Protein AF-A0A9E2I502-F1 (afdb_monomer)

Nearest PDB structures (foldseek):
  5odr-assembly1_A  TM=8.401E-01  e=3.841E-11  Methanothermococcus thermolithotrophicus DSM 2095
  7bke-assembly1_a  TM=8.939E-01  e=1.397E-10  Methanospirillum hungatei JF-1
  7mfm-assembly1_I  TM=9.143E-01  e=1.223E-03  Bacillus subtilis
  3oc4-assembly1_B  TM=7.672E-01  e=3.479E-03  Enterococcus faecalis
  2bcp-assembly1_B  TM=7.461E-01  e=8.511E-02  Streptococcus pyogenes

Solvent-accessible surface area (backbone atoms only — not comparable to full-atom values): 12642 Å² total; per-residue (Å²): 129,87,66,67,47,78,41,82,42,37,18,66,67,38,48,51,54,46,47,60,42,27,75,70,72,30,39,27,38,41,31,16,65,44,70,31,48,60,78,54,65,74,96,82,64,62,67,70,61,53,53,51,53,48,54,50,50,76,66,33,90,38,43,47,78,35,54,22,17,38,84,73,48,76,46,78,51,94,98,50,73,53,75,43,72,48,69,56,82,39,91,52,59,74,92,75,45,80,54,82,55,65,68,42,77,71,48,68,47,61,39,88,96,54,92,48,45,38,43,42,76,63,59,41,60,62,34,52,37,45,72,71,99,67,85,53,53,45,52,71,60,39,90,59,62,36,56,51,72,56,31,54,34,27,44,77,69,69,38,45,68,64,20,44,50,55,41,43,76,48,35,93,52,52,49,60,51,23,70,71,54,83,53,73,32,39,79,62,28,71,48,44,81,80,66,58,51,63,63,62,43,59,50,41,28,49,43,38,53,51,51,55,53,52,57,61,62,71,73,107

Secondary structure (DSSP, 8-state):
---EEEEE--SHHHHHHHHHHHHTT-EEEEE-SSSSTTSS--TTS-HHHHHHHHHHHHH-TTEEEETTEEEEEEEEETTEEEEEEEEPP-SS-TTT-----HHHHT---BPTTSS-BSEE--SSS-S-EE------HHHHH-TT---HHHHHHHHHTT-HHHHHHHHHTT-S-HHHHHHH---HHHHT-GGGGTS----HHHHHHHHHHHHHHHHHHHT-

Structure (mmCIF, N/CA/C/O backbone):
data_AF-A0A9E2I502-F1
#
_entry.id   AF-A0A9E2I502-F1
#
loop_
_atom_site.group_PDB
_atom_site.id
_atom_site.type_symbol
_atom_site.label_atom_id
_atom_site.label_alt_id
_atom_site.label_comp_id
_atom_site.label_asym_id
_atom_site.label_entity_id
_atom_site.label_seq_id
_atom_site.pdbx_PDB_ins_code
_atom_site.Cartn_x
_atom_site.Cartn_y
_atom_site.Cartn_z
_atom_site.occupancy
_atom_site.B_iso_or_equiv
_atom_site.auth_seq_id
_atom_site.auth_comp_id
_atom_site.auth_asym_id
_atom_site.auth_atom_id
_atom_site.pdbx_PDB_model_num
ATOM 1 N N . MET A 1 1 ? -31.707 -8.779 19.427 1.00 50.03 1 MET A N 1
ATOM 2 C CA . MET A 1 1 ? -30.888 -7.957 18.508 1.00 50.03 1 MET A CA 1
ATOM 3 C C . MET A 1 1 ? -29.527 -7.786 19.155 1.00 50.03 1 MET A C 1
ATOM 5 O O . MET A 1 1 ? -29.489 -7.339 20.296 1.00 50.03 1 MET A O 1
ATOM 9 N N . SER A 1 2 ? -28.440 -8.215 18.512 1.00 58.19 2 SER A N 1
ATOM 10 C CA . SER A 1 2 ? -27.094 -8.000 19.054 1.00 58.19 2 SER A CA 1
ATOM 11 C C . SER A 1 2 ? -26.813 -6.500 19.059 1.00 58.19 2 SER A C 1
ATOM 13 O O . SER A 1 2 ? -26.785 -5.874 18.000 1.00 58.19 2 SER A O 1
ATOM 15 N N . LYS A 1 3 ? -26.674 -5.912 20.249 1.00 79.38 3 LYS A N 1
ATOM 16 C CA . LYS A 1 3 ? -26.260 -4.516 20.394 1.00 79.38 3 LYS A CA 1
ATOM 17 C C . LYS A 1 3 ? -24.823 -4.416 19.885 1.00 79.38 3 LYS A C 1
ATOM 19 O O . LYS A 1 3 ? -23.956 -5.140 20.370 1.00 79.38 3 LYS A O 1
ATOM 24 N N . GLY A 1 4 ? -24.605 -3.570 18.888 1.00 90.69 4 GLY A N 1
ATOM 25 C CA . GLY A 1 4 ? -23.292 -3.318 18.314 1.00 90.69 4 GLY A CA 1
ATOM 26 C C . GLY A 1 4 ? -23.012 -1.823 18.275 1.00 90.69 4 GLY A C 1
ATOM 27 O O . GLY A 1 4 ? -23.939 -1.028 18.119 1.00 90.69 4 GLY A O 1
ATOM 28 N N . ALA A 1 5 ? -21.750 -1.448 18.433 1.00 95.12 5 ALA A N 1
ATOM 29 C CA . ALA A 1 5 ? -21.286 -0.074 18.324 1.00 95.12 5 ALA A CA 1
ATOM 30 C C . ALA A 1 5 ? -20.304 0.052 17.157 1.00 95.12 5 ALA A C 1
ATOM 32 O O . ALA A 1 5 ? -19.484 -0.833 16.920 1.00 95.12 5 ALA A O 1
ATOM 33 N N . LEU A 1 6 ? -20.383 1.164 16.434 1.00 95.81 6 LEU A N 1
ATOM 34 C CA . LEU A 1 6 ? -19.409 1.540 15.418 1.00 95.81 6 LEU A CA 1
ATOM 35 C C . LEU A 1 6 ? -18.635 2.750 15.931 1.00 95.81 6 LEU A C 1
ATOM 37 O O . LEU A 1 6 ? -19.241 3.761 16.279 1.00 95.81 6 LEU A O 1
ATOM 41 N N . ILE A 1 7 ? -17.312 2.655 15.946 1.00 96.06 7 ILE A N 1
ATOM 42 C CA . ILE A 1 7 ? -16.421 3.753 16.319 1.00 96.06 7 ILE A CA 1
ATOM 43 C C . ILE A 1 7 ? -15.628 4.161 15.087 1.00 96.06 7 ILE A C 1
ATOM 45 O O . ILE A 1 7 ? -15.061 3.316 14.396 1.00 96.06 7 ILE A O 1
ATOM 49 N N . ILE A 1 8 ? -15.594 5.463 14.815 1.00 95.19 8 ILE A N 1
ATOM 50 C CA . ILE A 1 8 ? -14.885 6.040 13.675 1.00 95.19 8 ILE A CA 1
ATOM 51 C C . ILE A 1 8 ? -13.662 6.788 14.202 1.00 95.19 8 ILE A C 1
ATOM 53 O O . ILE A 1 8 ? -13.794 7.754 14.949 1.00 95.19 8 ILE A O 1
ATOM 57 N N . GLY A 1 9 ? -12.483 6.345 13.774 1.00 92.12 9 GLY A N 1
ATOM 58 C CA . GLY A 1 9 ? -11.183 6.870 14.170 1.00 92.12 9 GLY A CA 1
ATOM 59 C C . GLY A 1 9 ? -10.492 5.987 15.208 1.00 92.12 9 GLY A C 1
ATOM 60 O O . GLY A 1 9 ? -11.006 5.752 16.296 1.00 92.12 9 GLY A O 1
ATOM 61 N N . GLY A 1 10 ? -9.281 5.544 14.887 1.00 90.31 10 GLY A N 1
ATOM 62 C CA . GLY A 1 10 ? -8.378 4.788 15.752 1.00 90.31 10 GLY A CA 1
ATOM 63 C C . GLY A 1 10 ? -7.449 5.680 16.577 1.00 90.31 10 GLY A C 1
ATOM 64 O O . GLY A 1 10 ? -6.309 5.297 16.833 1.00 90.31 10 GLY A O 1
ATOM 65 N N . SER A 1 11 ? -7.904 6.878 16.955 1.00 90.19 11 SER A N 1
ATOM 66 C CA . SER A 1 11 ? -7.194 7.772 17.879 1.00 90.19 11 SER A CA 1
ATOM 67 C C . SER A 1 11 ? -7.239 7.232 19.307 1.00 90.19 11 SER A C 1
ATOM 69 O O . SER A 1 11 ? -8.036 6.351 19.609 1.00 90.19 11 SER A O 1
ATOM 71 N N . VAL A 1 12 ? -6.466 7.811 20.229 1.00 89.50 12 VAL A N 1
ATOM 72 C CA . VAL A 1 12 ? -6.493 7.435 21.659 1.00 89.50 12 VAL A CA 1
ATOM 73 C C . VAL A 1 12 ? -7.918 7.373 22.227 1.00 89.50 12 VAL A C 1
ATOM 75 O O . VAL A 1 12 ? -8.262 6.422 22.923 1.00 89.50 12 VAL A O 1
ATOM 78 N N . ALA A 1 13 ? -8.756 8.359 21.893 1.00 90.44 13 ALA A N 1
ATOM 79 C CA . ALA A 1 13 ? -10.141 8.419 22.351 1.00 90.44 13 ALA A CA 1
ATOM 80 C C . ALA A 1 13 ? -10.992 7.291 21.753 1.00 90.44 13 ALA A C 1
ATOM 82 O O . ALA A 1 13 ? -11.760 6.657 22.471 1.00 90.44 13 ALA A O 1
ATOM 83 N N . GLY A 1 14 ? -10.827 7.012 20.456 1.00 92.81 14 GLY A N 1
ATOM 84 C CA . GLY A 1 14 ? -11.526 5.913 19.790 1.00 92.81 14 GLY A CA 1
ATOM 85 C C . GLY A 1 14 ? -11.092 4.544 20.310 1.00 92.81 14 GLY A C 1
ATOM 86 O O . GLY A 1 14 ? -11.935 3.677 20.517 1.00 92.81 14 GLY A O 1
ATOM 87 N N . LEU A 1 15 ? -9.796 4.370 20.592 1.00 92.94 15 LEU A N 1
ATOM 88 C CA . LEU A 1 15 ? -9.260 3.152 21.194 1.00 92.94 15 LEU A CA 1
ATOM 89 C C . LEU A 1 15 ? -9.852 2.932 22.597 1.00 92.94 15 LEU A C 1
ATOM 91 O O . LEU A 1 15 ? -10.392 1.864 22.870 1.00 92.94 15 LEU A O 1
ATOM 95 N N . GLN A 1 16 ? -9.821 3.944 23.468 1.00 92.88 16 GLN A N 1
ATOM 96 C CA . GLN A 1 16 ? -10.369 3.803 24.820 1.00 92.88 16 GLN A CA 1
ATOM 97 C C . GLN A 1 16 ? -11.884 3.543 24.799 1.00 92.88 16 GLN A C 1
ATOM 99 O O . GLN A 1 16 ? -12.345 2.613 25.451 1.00 92.88 16 GLN A O 1
ATOM 104 N N . ALA A 1 17 ? -12.644 4.278 23.980 1.00 95.19 17 ALA A N 1
ATOM 105 C CA . ALA A 1 17 ? -14.081 4.050 23.831 1.00 95.19 17 ALA A CA 1
ATOM 106 C C . ALA A 1 17 ? -14.404 2.643 23.296 1.00 95.19 17 ALA A C 1
ATOM 108 O O . ALA A 1 17 ? -15.407 2.047 23.686 1.00 95.19 17 ALA A O 1
ATOM 109 N N . ALA A 1 18 ? -13.561 2.103 22.408 1.00 96.38 18 ALA A N 1
ATOM 110 C CA . ALA A 1 18 ? -13.720 0.745 21.899 1.00 96.38 18 ALA A CA 1
ATOM 111 C C . ALA A 1 18 ? -13.544 -0.290 23.005 1.00 96.38 18 ALA A C 1
ATOM 113 O O . ALA A 1 18 ? -14.366 -1.196 23.104 1.00 96.38 18 ALA A O 1
ATOM 114 N N . LEU A 1 19 ? -12.510 -0.136 23.834 1.00 95.88 19 LEU A N 1
ATOM 115 C CA . LEU A 1 19 ? -12.245 -1.032 24.957 1.00 95.88 19 LEU A CA 1
ATOM 116 C C . LEU A 1 19 ? -13.369 -0.986 25.987 1.00 95.88 19 LEU A C 1
ATOM 118 O O . LEU A 1 19 ? -13.940 -2.028 26.282 1.00 95.88 19 LEU A O 1
ATOM 122 N N . ASP A 1 20 ? -13.778 0.203 26.434 1.00 96.25 20 ASP A N 1
ATOM 123 C CA . ASP A 1 20 ? -14.816 0.342 27.465 1.00 96.25 20 ASP A CA 1
ATOM 124 C C . ASP A 1 20 ? -16.138 -0.343 27.051 1.00 96.25 20 ASP A C 1
ATOM 126 O O . ASP A 1 20 ? -16.787 -1.034 27.845 1.00 96.25 20 ASP A O 1
ATOM 130 N N . LEU A 1 21 ? -16.538 -0.193 25.780 1.00 96.25 21 LEU A N 1
ATOM 131 C CA . LEU A 1 21 ? -17.731 -0.849 25.234 1.00 96.25 21 LEU A CA 1
ATOM 132 C C . LEU A 1 21 ? -17.532 -2.361 25.059 1.00 96.25 21 LEU A C 1
ATOM 134 O O . LEU A 1 21 ? -18.443 -3.142 25.348 1.00 96.25 21 LEU A O 1
ATOM 138 N N . ALA A 1 22 ? -16.360 -2.779 24.590 1.00 96.50 22 ALA A N 1
ATOM 139 C CA . ALA A 1 22 ? -16.057 -4.178 24.321 1.00 96.50 22 ALA A CA 1
ATOM 140 C C . ALA A 1 22 ? -15.916 -5.016 25.603 1.00 96.50 22 ALA A C 1
ATOM 142 O O . ALA A 1 22 ? -16.428 -6.142 25.638 1.00 96.50 22 ALA A O 1
ATOM 143 N N . ASP A 1 23 ? -15.312 -4.448 26.650 1.00 95.88 23 ASP A N 1
ATOM 144 C CA . ASP A 1 23 ? -15.210 -5.015 28.002 1.00 95.88 23 ASP A CA 1
ATOM 145 C C . ASP A 1 23 ? -16.591 -5.125 28.661 1.00 95.88 23 ASP A C 1
ATOM 147 O O . ASP A 1 23 ? -16.878 -6.076 29.387 1.00 95.88 23 ASP A O 1
ATOM 151 N N . SER A 1 24 ? -17.503 -4.209 28.319 1.00 95.38 24 SER A N 1
ATOM 152 C CA . SER A 1 24 ? -18.920 -4.273 28.704 1.00 95.38 24 SER A CA 1
ATOM 153 C C . SER A 1 24 ? -19.726 -5.321 27.912 1.00 95.38 24 SER A C 1
ATOM 155 O O . SER A 1 24 ? -20.947 -5.412 28.060 1.00 95.38 24 SER A O 1
ATOM 157 N N . GLY A 1 25 ? -19.076 -6.109 27.048 1.00 94.44 25 GLY A N 1
ATOM 158 C CA . GLY A 1 25 ? -19.697 -7.180 26.265 1.00 94.44 25 GLY A CA 1
ATOM 159 C C . GLY A 1 25 ? -20.432 -6.717 25.003 1.00 94.44 25 GLY A C 1
ATOM 160 O O . GLY A 1 25 ? -21.184 -7.496 24.414 1.00 94.44 25 GLY A O 1
ATOM 161 N N . ILE A 1 26 ? -20.249 -5.466 24.571 1.00 95.38 26 ILE A N 1
ATOM 162 C CA . ILE A 1 26 ? -20.849 -4.937 23.337 1.00 95.38 26 ILE A CA 1
ATOM 163 C C . ILE A 1 26 ? -19.929 -5.271 22.160 1.00 95.38 26 ILE A C 1
ATOM 165 O O . ILE A 1 26 ? -18.720 -5.072 22.232 1.00 95.38 26 ILE A O 1
ATOM 169 N N . LYS A 1 27 ? -20.489 -5.754 21.043 1.00 96.19 27 LYS A N 1
ATOM 170 C CA . LYS A 1 27 ? -19.701 -5.961 19.819 1.00 96.19 27 LYS A CA 1
ATOM 171 C C . LYS A 1 27 ? -19.335 -4.602 19.218 1.00 96.19 27 LYS A C 1
ATOM 173 O O . LYS A 1 27 ? -20.221 -3.806 18.916 1.00 96.19 27 LYS A O 1
ATOM 178 N N . VAL A 1 28 ? -18.050 -4.338 19.024 1.00 97.50 28 VAL A N 1
ATOM 179 C CA . VAL A 1 28 ? -17.540 -3.069 18.496 1.00 97.50 28 VAL A CA 1
ATOM 180 C C . VAL A 1 28 ? -16.925 -3.285 17.118 1.00 97.50 28 VAL A C 1
ATOM 182 O O . VAL A 1 28 ? -16.105 -4.178 16.925 1.00 97.50 28 VAL A O 1
ATOM 185 N N . HIS A 1 29 ? -17.275 -2.433 16.162 1.00 96.94 29 HIS A N 1
ATOM 186 C CA . HIS A 1 29 ? -16.543 -2.274 14.911 1.00 96.94 29 HIS A CA 1
ATOM 187 C C . HIS A 1 29 ? -15.738 -0.973 14.994 1.00 96.94 29 HIS A C 1
ATOM 189 O O . HIS A 1 29 ? -16.317 0.109 15.078 1.00 96.94 29 HIS A O 1
ATOM 195 N N . LEU A 1 30 ? -14.409 -1.065 14.993 1.00 96.81 30 LEU A N 1
ATOM 196 C CA . LEU A 1 30 ? -13.514 0.094 15.024 1.00 96.81 30 LEU A CA 1
ATOM 197 C C . LEU A 1 30 ? -12.991 0.369 13.614 1.00 96.81 30 LEU A C 1
ATOM 199 O O . LEU A 1 30 ? -12.265 -0.449 13.052 1.00 96.81 30 LEU A O 1
ATOM 203 N N . VAL A 1 31 ? -13.348 1.514 13.041 1.00 96.38 31 VAL A N 1
ATOM 204 C CA . VAL A 1 31 ? -12.991 1.901 11.671 1.00 96.38 31 VAL A CA 1
ATOM 205 C C . VAL A 1 31 ? -11.912 2.975 11.686 1.00 96.38 31 VAL A C 1
ATOM 207 O O . VAL A 1 31 ? -12.117 4.051 12.238 1.00 96.38 31 VAL A O 1
ATOM 210 N N . GLU A 1 32 ? -10.786 2.711 11.027 1.00 94.94 32 GLU A N 1
ATOM 211 C CA . GLU A 1 32 ? -9.691 3.663 10.830 1.00 94.94 32 GLU A CA 1
ATOM 212 C C . GLU A 1 32 ? -9.422 3.872 9.334 1.00 94.94 32 GLU A C 1
ATOM 214 O O . GLU A 1 32 ? -9.223 2.929 8.564 1.00 94.94 32 GLU A O 1
ATOM 219 N N . SER A 1 33 ? -9.395 5.144 8.943 1.00 94.06 33 SER A N 1
ATOM 220 C CA . SER A 1 33 ? -9.158 5.625 7.584 1.00 94.06 33 SER A CA 1
ATOM 221 C C . SER A 1 33 ? -7.736 5.379 7.076 1.00 94.06 33 SER A C 1
ATOM 223 O O . SER A 1 33 ? -7.548 5.201 5.873 1.00 94.06 33 SER A O 1
ATOM 225 N N . SER A 1 34 ? -6.763 5.372 7.984 1.00 92.69 34 SER A N 1
ATOM 226 C CA . SER A 1 34 ? -5.353 5.066 7.771 1.00 92.69 34 SER A CA 1
ATOM 227 C C . SER A 1 34 ? -5.110 3.554 7.737 1.00 92.69 34 SER A C 1
ATOM 229 O O . SER A 1 34 ? -5.867 2.781 8.336 1.00 92.69 34 SER A O 1
ATOM 231 N N . PRO A 1 35 ? -4.038 3.081 7.080 1.00 92.94 35 PRO A N 1
ATOM 232 C CA . PRO A 1 35 ? -3.613 1.694 7.211 1.00 92.94 35 PRO A CA 1
ATOM 233 C C . PRO A 1 35 ? -3.268 1.302 8.657 1.00 92.94 35 PRO A C 1
ATOM 235 O O . PRO A 1 35 ? -3.315 0.115 8.970 1.00 92.94 35 PRO A O 1
ATOM 238 N N . PHE A 1 36 ? -2.963 2.238 9.553 1.00 92.44 36 PHE A N 1
ATOM 239 C CA . PHE A 1 36 ? -2.548 1.925 10.921 1.00 92.44 36 PHE A CA 1
ATOM 240 C C . PHE A 1 36 ? -3.380 2.665 11.963 1.00 92.44 36 PHE A C 1
ATOM 242 O O . PHE A 1 36 ? -3.706 3.837 11.783 1.00 92.44 36 PHE A O 1
ATOM 249 N N . LEU A 1 37 ? -3.687 1.983 13.067 1.00 91.25 37 LEU A N 1
ATOM 250 C CA . LEU A 1 37 ? -4.270 2.577 14.265 1.00 91.25 37 LEU A CA 1
ATOM 251 C C . LEU A 1 37 ? -3.300 3.583 14.897 1.00 91.25 37 LEU A C 1
ATOM 253 O O . LEU A 1 37 ? -2.082 3.480 14.755 1.00 91.25 37 LEU A O 1
ATOM 257 N N . GLY A 1 38 ? -3.834 4.561 15.621 1.00 80.44 38 GLY A N 1
ATOM 258 C CA . GLY A 1 38 ? -3.022 5.567 16.302 1.00 80.44 38 GLY A CA 1
ATOM 259 C C . GLY A 1 38 ? -2.374 6.594 15.368 1.00 80.44 38 GLY A C 1
ATOM 260 O O . GLY A 1 38 ? -1.549 7.376 15.825 1.00 80.44 38 GLY A O 1
ATOM 261 N N . SER A 1 39 ? -2.748 6.639 14.084 1.00 65.25 39 SER A N 1
ATOM 262 C CA . SER A 1 39 ? -2.193 7.589 13.105 1.00 65.25 39 SER A CA 1
ATOM 263 C C . SER A 1 39 ? -2.678 9.030 13.278 1.00 65.25 39 SER A C 1
ATOM 265 O O . SER A 1 39 ? -2.187 9.937 12.612 1.00 65.25 39 SER A O 1
ATOM 267 N N . SER A 1 40 ? -3.684 9.270 14.117 1.00 62.28 40 SER A N 1
ATOM 268 C CA . SER A 1 40 ? -4.210 10.608 14.390 1.00 62.28 40 SER A CA 1
ATOM 269 C C . SER A 1 40 ? -4.607 10.709 15.856 1.00 62.28 40 SER A C 1
ATOM 271 O O . SER A 1 40 ? -5.572 10.088 16.284 1.00 62.28 40 SER A O 1
ATOM 273 N N . GLY A 1 41 ? -3.852 11.465 16.650 1.00 55.34 41 GLY A N 1
ATOM 274 C CA . GLY A 1 41 ? -4.135 11.665 18.070 1.00 55.34 41 GLY A CA 1
ATOM 275 C C . GLY A 1 41 ? -2.992 12.390 18.767 1.00 55.34 41 GLY A C 1
ATOM 276 O O . GLY A 1 41 ? -1.836 12.042 18.575 1.00 55.34 41 GLY A O 1
ATOM 277 N N . ALA A 1 42 ? -3.337 13.432 19.519 1.00 46.69 42 ALA A N 1
ATOM 278 C CA . ALA A 1 42 ? -2.437 14.430 20.082 1.00 46.69 42 ALA A CA 1
ATOM 279 C C . ALA A 1 42 ? -1.271 13.849 20.904 1.00 46.69 42 ALA A C 1
ATOM 281 O O . ALA A 1 42 ? -1.416 12.843 21.595 1.00 46.69 42 ALA A O 1
ATOM 282 N N . ALA A 1 43 ? -0.143 14.564 20.867 1.00 56.00 43 ALA A N 1
ATOM 283 C CA . ALA A 1 43 ? 1.149 14.286 21.502 1.00 56.00 43 ALA A CA 1
ATOM 284 C C . ALA A 1 43 ? 1.145 14.205 23.051 1.00 56.00 43 ALA A C 1
ATOM 286 O O . ALA A 1 43 ? 2.172 14.427 23.686 1.00 56.00 43 ALA A O 1
ATOM 287 N N . THR A 1 44 ? 0.002 13.930 23.682 1.00 67.94 44 THR A N 1
ATOM 288 C CA . THR A 1 44 ? -0.174 13.941 25.139 1.00 67.94 44 THR A CA 1
ATOM 289 C C . THR A 1 44 ? -0.038 12.569 25.791 1.00 67.94 44 THR A C 1
ATOM 291 O O . THR A 1 44 ? 0.222 12.510 26.991 1.00 67.94 44 THR A O 1
ATOM 294 N N . VAL A 1 45 ? -0.181 11.467 25.045 1.00 78.38 45 VAL A N 1
ATOM 295 C CA . VAL A 1 45 ? -0.035 10.111 25.599 1.00 78.38 45 VAL A CA 1
ATOM 296 C C . VAL A 1 45 ? 1.299 9.496 25.178 1.00 78.38 45 VAL A C 1
ATOM 298 O O . VAL A 1 45 ? 1.611 9.482 23.986 1.00 78.38 45 VAL A O 1
ATOM 301 N N . PRO A 1 46 ? 2.082 8.940 26.121 1.00 84.12 46 PRO A N 1
ATOM 302 C CA . PRO A 1 46 ? 3.301 8.217 25.793 1.00 84.12 46 PRO A CA 1
ATOM 303 C C . PRO A 1 46 ? 3.068 7.081 24.786 1.00 84.12 46 PRO A C 1
ATOM 305 O O . PRO A 1 46 ? 2.186 6.240 24.972 1.00 84.12 46 PRO A O 1
ATOM 308 N N . GLN A 1 47 ? 3.913 7.006 23.752 1.00 82.19 47 GLN A N 1
ATOM 309 C CA . GLN A 1 47 ? 3.770 6.052 22.641 1.00 82.19 47 GLN A CA 1
ATOM 310 C C . GLN A 1 47 ? 3.654 4.589 23.097 1.00 82.19 47 GLN A C 1
ATOM 312 O O . GLN A 1 47 ? 2.902 3.808 22.517 1.00 82.19 47 GLN A O 1
ATOM 317 N N . HIS A 1 48 ? 4.370 4.206 24.156 1.00 85.06 48 HIS A N 1
AT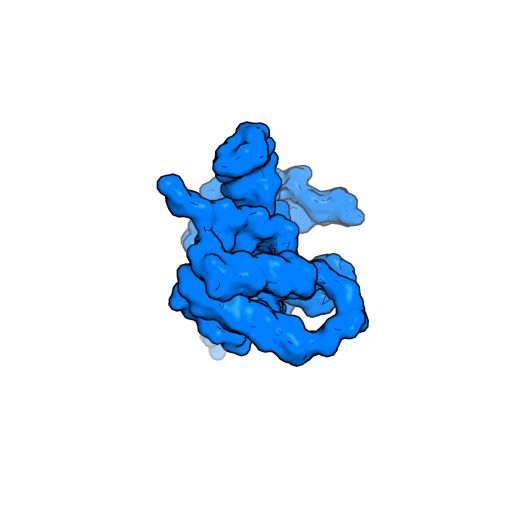OM 318 C CA . HIS A 1 48 ? 4.328 2.844 24.689 1.00 85.06 48 HIS A CA 1
ATOM 319 C C . HIS A 1 48 ? 2.942 2.465 25.241 1.00 85.06 48 HIS A C 1
ATOM 321 O O . HIS A 1 48 ? 2.509 1.329 25.056 1.00 85.06 48 HIS A O 1
ATOM 327 N N . LEU A 1 49 ? 2.215 3.412 25.849 1.00 85.44 49 LEU A N 1
ATOM 328 C CA . LEU A 1 49 ? 0.848 3.182 26.328 1.00 85.44 49 LEU A CA 1
ATOM 329 C C . LEU A 1 49 ? -0.126 3.041 25.157 1.00 85.44 49 LEU A C 1
ATOM 331 O O . LEU A 1 49 ? -0.989 2.166 25.176 1.00 85.44 49 LEU A O 1
ATOM 335 N N . LEU A 1 50 ? 0.047 3.844 24.104 1.00 86.62 50 LEU A N 1
ATOM 336 C CA . LEU A 1 50 ? -0.752 3.715 22.884 1.00 86.62 50 LEU A CA 1
ATOM 337 C C . LEU A 1 50 ? -0.537 2.364 22.209 1.00 86.62 50 LEU A C 1
ATOM 339 O O . LEU A 1 50 ? -1.501 1.718 21.805 1.00 86.62 50 LEU A O 1
ATOM 343 N N . ASN A 1 51 ? 0.712 1.903 22.139 1.00 87.75 51 ASN A N 1
ATOM 344 C CA . ASN A 1 51 ? 1.041 0.597 21.577 1.00 87.75 51 ASN A CA 1
ATOM 345 C C . ASN A 1 51 ? 0.369 -0.546 22.351 1.00 87.75 51 ASN A C 1
ATOM 347 O O . ASN A 1 51 ? -0.168 -1.460 21.726 1.00 87.75 51 ASN A O 1
ATOM 351 N N . ALA A 1 52 ? 0.341 -0.470 23.686 1.00 88.88 52 ALA A N 1
ATOM 352 C CA . ALA A 1 52 ? -0.354 -1.449 24.518 1.00 88.88 52 ALA A CA 1
ATOM 353 C C . ALA A 1 52 ? -1.863 -1.479 24.219 1.00 88.88 52 ALA A C 1
ATOM 355 O O . ALA A 1 52 ? -2.407 -2.546 23.943 1.00 88.88 52 ALA A O 1
ATOM 356 N N . ARG A 1 53 ? -2.519 -0.310 24.167 1.00 90.12 53 ARG A N 1
ATOM 357 C CA . ARG A 1 53 ? -3.954 -0.199 23.847 1.00 90.12 53 ARG A CA 1
ATOM 358 C C . ARG A 1 53 ? -4.298 -0.706 22.449 1.00 90.12 53 ARG A C 1
ATOM 360 O O . ARG A 1 53 ? -5.293 -1.401 22.268 1.00 90.12 53 ARG A O 1
ATOM 367 N N . MET A 1 54 ? -3.470 -0.396 21.452 1.00 92.00 54 MET A N 1
ATOM 368 C CA . MET A 1 54 ? -3.665 -0.902 20.091 1.00 92.00 54 MET A CA 1
ATOM 369 C C . MET A 1 54 ? -3.545 -2.428 20.024 1.00 92.00 54 MET A C 1
ATOM 371 O O . MET A 1 54 ? -4.317 -3.064 19.311 1.00 92.00 54 MET A O 1
ATOM 375 N N . LEU A 1 55 ? -2.597 -3.018 20.760 1.00 91.00 55 LEU A N 1
ATOM 376 C CA . LEU A 1 55 ? -2.420 -4.470 20.815 1.00 91.00 55 LEU A CA 1
ATOM 377 C C . LEU A 1 55 ? -3.589 -5.165 21.526 1.00 91.00 55 LEU A C 1
ATOM 379 O O . LEU A 1 55 ? -4.020 -6.229 21.085 1.00 91.00 55 LEU A O 1
ATOM 383 N N . GLU A 1 56 ? -4.091 -4.557 22.601 1.00 93.06 56 GLU A N 1
ATOM 384 C CA . GLU A 1 56 ? -5.264 -5.018 23.347 1.00 93.06 56 GLU A CA 1
ATOM 385 C C . GLU A 1 56 ? -6.488 -5.081 22.428 1.00 93.06 56 GLU A C 1
ATOM 387 O O . GLU A 1 56 ? -7.077 -6.145 22.252 1.00 93.06 56 GLU A O 1
ATOM 392 N N . ILE A 1 57 ? -6.781 -3.984 21.724 1.00 94.31 57 ILE A N 1
ATOM 393 C CA . ILE A 1 57 ? -7.880 -3.905 20.755 1.00 94.31 57 ILE A CA 1
ATOM 394 C C . ILE A 1 57 ? -7.713 -4.891 19.606 1.00 94.31 57 ILE A C 1
ATOM 396 O O . ILE A 1 57 ? -8.671 -5.564 19.238 1.00 94.31 57 ILE A O 1
ATOM 400 N N . ALA A 1 58 ? -6.509 -4.997 19.038 1.00 91.19 58 ALA A N 1
ATOM 401 C CA . ALA A 1 58 ? -6.251 -5.884 17.907 1.00 91.19 58 ALA A CA 1
ATOM 402 C C . ALA A 1 58 ? -6.514 -7.364 18.235 1.00 91.19 58 ALA A C 1
ATOM 404 O O . ALA A 1 58 ? -6.761 -8.154 17.326 1.00 91.19 58 ALA A O 1
ATOM 405 N N . LYS A 1 59 ? -6.452 -7.743 19.518 1.00 92.44 59 LYS A N 1
ATOM 406 C CA . LYS A 1 59 ? -6.689 -9.111 19.999 1.00 92.44 59 LYS A CA 1
ATOM 407 C C . LYS A 1 59 ? -8.037 -9.284 20.702 1.00 92.44 59 LYS A C 1
ATOM 409 O O . LYS A 1 59 ? -8.369 -10.406 21.083 1.00 92.44 59 LYS A O 1
ATOM 414 N N . HIS A 1 60 ? -8.796 -8.210 20.903 1.00 96.44 60 HIS A N 1
ATOM 415 C CA . HIS A 1 60 ? -10.005 -8.254 21.711 1.00 96.44 60 HIS A CA 1
ATOM 416 C C . HIS A 1 60 ? -11.131 -9.018 20.983 1.00 96.44 60 HIS A C 1
ATOM 418 O O . HIS A 1 60 ? -11.499 -8.643 19.870 1.00 96.44 60 HIS A O 1
ATOM 424 N N . PRO A 1 61 ? -11.758 -10.044 21.593 1.00 96.19 61 PRO A N 1
ATOM 425 C CA . PRO A 1 61 ? -12.742 -10.897 20.909 1.00 96.19 61 PRO A CA 1
ATOM 426 C C . PRO A 1 61 ? -14.015 -10.147 20.476 1.00 96.19 61 PRO A C 1
ATOM 428 O O . PRO A 1 61 ? -14.646 -10.485 19.471 1.00 96.19 61 PRO A O 1
ATOM 431 N N . ASN A 1 62 ? -14.385 -9.094 21.211 1.00 96.19 62 ASN A N 1
ATOM 432 C CA . ASN A 1 62 ? -15.548 -8.262 20.892 1.00 96.19 62 ASN A CA 1
ATOM 433 C C . ASN A 1 62 ? -15.237 -7.080 19.961 1.00 96.19 62 ASN A C 1
ATOM 435 O O . ASN A 1 62 ? -16.156 -6.318 19.678 1.00 96.19 62 ASN A O 1
ATOM 439 N N . VAL A 1 63 ? -14.005 -6.918 19.459 1.00 97.00 63 VAL A N 1
ATOM 440 C CA . VAL A 1 63 ? -13.656 -5.798 18.566 1.00 97.00 63 VAL A CA 1
ATOM 441 C C . VAL A 1 63 ? -13.247 -6.304 17.186 1.00 97.00 63 VAL A C 1
ATOM 443 O O . VAL A 1 63 ? -12.298 -7.065 17.052 1.00 97.00 63 VAL A O 1
ATOM 446 N N . ASP A 1 64 ? -13.935 -5.836 16.146 1.00 95.69 64 ASP A N 1
ATOM 447 C CA . ASP A 1 64 ? -13.502 -6.009 14.759 1.00 95.69 64 ASP A CA 1
ATOM 448 C C . ASP A 1 64 ? -12.830 -4.722 14.276 1.00 95.69 64 ASP A C 1
ATOM 450 O O . ASP A 1 64 ? -13.466 -3.666 14.196 1.00 95.69 64 ASP A O 1
ATOM 454 N N . VAL A 1 65 ? -11.546 -4.809 13.933 1.00 94.88 65 VAL A N 1
ATOM 455 C CA . VAL A 1 65 ? -10.754 -3.663 13.474 1.00 94.88 65 VAL A CA 1
ATOM 456 C C . VAL A 1 65 ? -10.750 -3.580 11.947 1.00 94.88 65 VAL A C 1
ATOM 458 O O . VAL A 1 65 ? -10.308 -4.495 11.251 1.00 94.88 65 VAL A O 1
ATOM 461 N N . TRP A 1 66 ? -11.165 -2.431 11.421 1.00 95.00 66 TRP A N 1
ATOM 462 C CA . TRP A 1 66 ? -11.216 -2.119 9.995 1.00 95.00 66 TRP A CA 1
ATOM 463 C C . TRP A 1 66 ? -10.243 -0.986 9.675 1.00 95.00 66 TRP A C 1
ATOM 465 O O . TRP A 1 66 ? -10.619 0.184 9.665 1.00 95.00 66 TRP A O 1
ATOM 475 N N . THR A 1 67 ? -8.980 -1.319 9.400 1.00 94.75 67 THR A N 1
ATOM 476 C CA . THR A 1 67 ? -7.999 -0.331 8.919 1.00 94.75 67 THR A CA 1
ATOM 477 C C . THR A 1 67 ? -8.097 -0.111 7.415 1.00 94.75 67 THR A C 1
ATOM 479 O O . THR A 1 67 ? -8.675 -0.921 6.677 1.00 94.75 67 THR A O 1
ATOM 482 N N . ASN A 1 68 ? -7.531 1.004 6.954 1.00 94.12 68 ASN A N 1
ATOM 483 C CA . ASN A 1 68 ? -7.617 1.492 5.582 1.00 94.12 68 ASN A CA 1
ATOM 484 C C . ASN A 1 68 ? -9.074 1.598 5.095 1.00 94.12 68 ASN A C 1
ATOM 486 O O . ASN A 1 68 ? -9.385 1.337 3.932 1.00 94.12 68 ASN A O 1
ATOM 490 N N . THR A 1 69 ? -9.997 1.895 6.010 1.00 96.00 69 THR A N 1
ATOM 491 C CA . THR A 1 69 ? -11.441 1.829 5.789 1.00 96.00 69 THR A CA 1
ATOM 492 C C . THR A 1 69 ? -12.080 3.152 6.173 1.00 96.00 69 THR A C 1
ATOM 494 O O . THR A 1 69 ? -11.811 3.705 7.232 1.00 96.00 69 THR A O 1
ATOM 497 N N . ARG A 1 70 ? -12.933 3.689 5.302 1.00 95.31 70 ARG A N 1
ATOM 498 C CA . ARG A 1 70 ? -13.649 4.945 5.547 1.00 95.31 70 ARG A CA 1
ATOM 499 C C . ARG A 1 70 ? -15.148 4.709 5.559 1.00 95.31 70 ARG A C 1
ATOM 501 O O . ARG A 1 70 ? -15.648 3.858 4.823 1.00 95.31 70 ARG A O 1
ATOM 508 N N . LEU A 1 71 ? -15.850 5.495 6.366 1.00 95.62 71 LEU A N 1
ATOM 509 C CA . LEU A 1 71 ? -17.300 5.591 6.298 1.00 95.62 71 LEU A CA 1
ATOM 510 C C . LEU A 1 71 ? -17.697 6.217 4.955 1.00 95.62 71 LEU A C 1
ATOM 512 O O . LEU A 1 71 ? -17.238 7.310 4.634 1.00 95.62 71 LEU A O 1
ATOM 516 N N . ASN A 1 72 ? -18.531 5.523 4.183 1.00 95.69 72 ASN A N 1
ATOM 517 C CA . ASN A 1 72 ? -19.091 6.045 2.938 1.00 95.69 72 ASN A CA 1
ATOM 518 C C . ASN A 1 72 ? -20.458 6.690 3.183 1.00 95.69 72 ASN A C 1
ATOM 520 O O . ASN A 1 72 ? -20.718 7.799 2.727 1.00 95.69 72 ASN A O 1
ATOM 524 N N . ARG A 1 73 ? -21.324 5.994 3.926 1.00 96.00 73 ARG A N 1
ATOM 525 C CA . ARG A 1 73 ? -22.704 6.411 4.186 1.00 96.00 73 ARG A CA 1
ATOM 526 C C . ARG A 1 73 ? -23.179 5.841 5.518 1.00 96.00 73 ARG A C 1
ATOM 528 O O . ARG A 1 73 ? -22.866 4.696 5.835 1.00 96.00 73 ARG A O 1
ATOM 535 N N . ALA A 1 74 ? -23.931 6.626 6.282 1.00 94.56 74 ALA A N 1
ATOM 536 C CA . ALA A 1 74 ? -24.623 6.180 7.488 1.00 94.56 74 ALA A CA 1
ATOM 537 C C . ALA A 1 74 ? -26.054 6.719 7.466 1.00 94.56 74 ALA A C 1
ATOM 539 O O . ALA A 1 74 ? -26.254 7.922 7.312 1.00 94.56 74 ALA A O 1
ATOM 540 N N . GLU A 1 75 ? -27.032 5.832 7.617 1.00 95.75 75 GLU A N 1
ATOM 541 C CA . GLU A 1 75 ? -28.457 6.169 7.599 1.00 95.75 75 GLU A CA 1
ATOM 542 C C . GLU A 1 75 ? -29.206 5.467 8.724 1.00 95.75 75 GLU A C 1
ATOM 544 O O . GLU A 1 75 ? -28.742 4.461 9.263 1.00 95.75 75 GLU A O 1
ATOM 549 N N . GLY A 1 76 ? -30.389 5.982 9.046 1.00 92.12 76 GLY A N 1
ATOM 550 C CA . GLY A 1 76 ? -31.255 5.449 10.088 1.00 92.12 76 GLY A CA 1
ATOM 551 C C . GLY A 1 76 ? -31.370 6.388 11.281 1.00 92.12 76 GLY A C 1
ATOM 552 O O . GLY A 1 76 ? -31.161 7.595 11.171 1.00 92.12 76 GLY A O 1
ATOM 553 N N . GLU A 1 77 ? -31.733 5.816 12.420 1.00 92.19 77 GLU A N 1
ATOM 554 C CA . GLU A 1 77 ? -32.043 6.539 13.651 1.00 92.19 77 GLU A CA 1
ATOM 555 C C . GLU A 1 77 ? -31.299 5.933 14.844 1.00 92.19 77 GLU A C 1
ATOM 557 O O . GLU A 1 77 ? -30.683 4.866 14.746 1.00 92.19 77 GLU A O 1
ATOM 562 N N . ALA A 1 78 ? -31.337 6.614 15.989 1.00 88.31 78 ALA A N 1
ATOM 563 C CA . ALA A 1 78 ? -30.662 6.156 17.197 1.00 88.31 78 ALA A CA 1
ATOM 564 C C . ALA A 1 78 ? -31.066 4.710 17.549 1.00 88.31 78 ALA A C 1
ATOM 566 O O . ALA A 1 78 ? -32.237 4.398 17.743 1.00 88.31 78 ALA A O 1
ATOM 567 N N . GLY A 1 79 ? -30.076 3.817 17.626 1.00 86.75 79 GLY A N 1
ATOM 568 C CA . GLY A 1 79 ? -30.281 2.390 17.902 1.00 86.75 79 GLY A CA 1
ATOM 569 C C . GLY A 1 79 ? -30.512 1.514 16.664 1.00 86.75 79 GLY A C 1
ATOM 570 O O . GLY A 1 79 ? -30.444 0.289 16.782 1.00 86.75 79 GLY A O 1
ATOM 571 N N . ARG A 1 80 ? -30.712 2.100 15.476 1.00 90.88 80 ARG A N 1
ATOM 572 C CA . ARG A 1 80 ? -30.859 1.370 14.212 1.00 90.88 80 ARG A CA 1
ATOM 573 C C . ARG A 1 80 ? -30.192 2.119 13.060 1.00 90.88 80 ARG A C 1
ATOM 575 O O . ARG A 1 80 ? -30.850 2.801 12.278 1.00 90.88 80 ARG A O 1
ATOM 582 N N . PHE A 1 81 ? -28.884 1.917 12.934 1.00 92.31 81 PHE A N 1
ATOM 583 C CA . PHE A 1 81 ? -28.093 2.443 11.825 1.00 92.31 81 PHE A CA 1
ATOM 584 C C . PHE A 1 81 ? -27.828 1.375 10.763 1.00 92.31 81 PHE A C 1
ATOM 586 O O . PHE A 1 81 ? -27.519 0.226 11.081 1.00 92.31 81 PHE A O 1
ATOM 593 N N . HIS A 1 82 ? -27.906 1.778 9.499 1.00 93.50 82 HIS A N 1
ATOM 594 C CA . HIS A 1 82 ? -27.321 1.066 8.372 1.00 93.50 82 HIS A CA 1
ATOM 595 C C . HIS A 1 82 ? -26.092 1.841 7.900 1.00 93.50 82 HIS A C 1
ATOM 597 O O . HIS A 1 82 ? -26.171 3.046 7.660 1.00 93.50 82 HIS A O 1
ATOM 603 N N . VAL A 1 83 ? -24.948 1.161 7.811 1.00 94.56 83 VAL A N 1
ATOM 604 C CA . VAL A 1 83 ? -23.661 1.807 7.548 1.00 94.56 83 VAL A CA 1
ATOM 605 C C . VAL A 1 83 ? -22.935 1.113 6.407 1.00 94.56 83 VAL A C 1
ATOM 607 O O . VAL A 1 83 ? -22.726 -0.097 6.437 1.00 94.56 83 VAL A O 1
ATOM 610 N N . GLU A 1 84 ? -22.493 1.903 5.434 1.00 96.44 84 GLU A N 1
ATOM 611 C CA . GLU A 1 84 ? -21.641 1.460 4.339 1.00 96.44 84 GLU A CA 1
ATOM 612 C C . GLU A 1 84 ? -20.194 1.877 4.599 1.00 96.44 84 GLU A C 1
ATOM 614 O O . GLU A 1 84 ? -19.875 3.064 4.738 1.00 96.44 84 GLU A O 1
ATOM 619 N N . LEU A 1 85 ? -19.298 0.894 4.622 1.00 96.75 85 LEU A N 1
ATOM 620 C CA . LEU A 1 85 ? -17.865 1.096 4.795 1.00 96.75 85 LEU A CA 1
ATOM 621 C C . LEU A 1 85 ? -17.132 0.800 3.487 1.00 96.75 85 LEU A C 1
ATOM 623 O O . LEU A 1 85 ? -17.374 -0.217 2.838 1.00 96.75 85 LEU A O 1
ATOM 627 N N . ARG A 1 86 ? -16.180 1.660 3.122 1.00 96.12 86 ARG A N 1
ATOM 628 C CA . ARG A 1 86 ? -15.295 1.458 1.973 1.00 96.12 86 ARG A CA 1
ATOM 629 C C . ARG A 1 86 ? -13.886 1.141 2.449 1.00 96.12 86 ARG A C 1
ATOM 631 O O . ARG A 1 86 ? -13.179 2.024 2.936 1.00 96.12 86 ARG A O 1
ATOM 638 N N . ARG A 1 87 ? -13.462 -0.107 2.253 1.00 94.94 87 ARG A N 1
ATOM 639 C CA . ARG A 1 87 ? -12.096 -0.560 2.532 1.00 94.94 87 ARG A CA 1
ATOM 640 C C . ARG A 1 87 ? -11.211 -0.393 1.301 1.00 94.94 87 ARG A C 1
ATOM 642 O O . ARG A 1 87 ? -11.492 -0.960 0.248 1.00 94.94 87 ARG A O 1
ATOM 649 N N . HIS A 1 88 ? -10.142 0.381 1.433 1.00 93.00 88 HIS A N 1
ATOM 650 C CA . HIS A 1 88 ? -9.129 0.530 0.398 1.00 93.00 88 HIS A CA 1
ATOM 651 C C . HIS A 1 88 ? -8.153 -0.657 0.434 1.00 93.00 88 HIS A C 1
ATOM 653 O O . HIS A 1 88 ? -7.829 -1.175 1.512 1.00 93.00 88 HIS A O 1
ATOM 659 N N . PRO A 1 89 ? -7.669 -1.116 -0.733 1.00 92.38 89 PRO A N 1
ATOM 660 C CA . PRO A 1 89 ? -6.668 -2.168 -0.786 1.00 92.38 89 PRO A CA 1
ATOM 661 C C . PRO A 1 89 ? -5.354 -1.677 -0.173 1.00 92.38 89 PRO A C 1
ATOM 663 O O . PRO A 1 89 ? -4.861 -0.602 -0.499 1.00 92.38 89 PRO A O 1
ATOM 666 N N . ARG A 1 90 ? -4.783 -2.501 0.705 1.00 92.25 90 ARG A N 1
ATOM 667 C CA . ARG A 1 90 ? -3.419 -2.354 1.243 1.00 92.25 90 ARG A CA 1
ATOM 668 C C . ARG A 1 90 ? -2.348 -2.863 0.271 1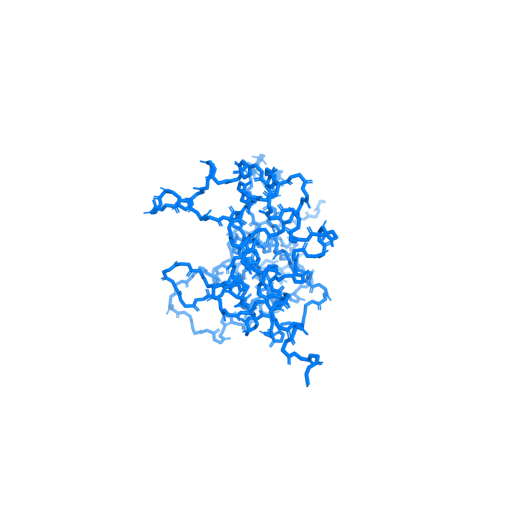.00 92.25 90 ARG A C 1
ATOM 670 O O . ARG A 1 90 ? -1.174 -2.553 0.429 1.00 92.25 90 ARG A O 1
ATOM 677 N N . TYR A 1 91 ? -2.764 -3.683 -0.699 1.00 93.88 91 TYR A N 1
ATOM 678 C CA . TYR A 1 91 ? -1.909 -4.433 -1.631 1.00 93.88 91 TYR A CA 1
ATOM 679 C C . TYR A 1 91 ? -0.925 -5.409 -0.961 1.00 93.88 91 TYR A C 1
ATOM 681 O O . TYR A 1 91 ? -0.037 -5.932 -1.624 1.00 93.88 91 TYR A O 1
ATOM 689 N N . VAL A 1 92 ? -1.117 -5.692 0.329 1.00 94.62 92 VAL A N 1
ATOM 690 C CA . VAL A 1 92 ? -0.380 -6.696 1.101 1.00 94.62 92 VAL A CA 1
ATOM 691 C C . VAL A 1 92 ? -1.397 -7.587 1.802 1.00 94.62 92 VAL A C 1
ATOM 693 O O . VAL A 1 92 ? -2.371 -7.095 2.382 1.00 94.62 92 VAL A O 1
ATOM 696 N N . ASP A 1 93 ? -1.181 -8.897 1.727 1.00 92.75 93 ASP A N 1
ATOM 697 C CA . ASP A 1 93 ? -2.005 -9.888 2.411 1.00 92.75 93 ASP A CA 1
ATOM 698 C C . ASP A 1 93 ? -1.654 -9.913 3.905 1.00 92.75 93 ASP A C 1
ATOM 700 O O . ASP A 1 93 ? -0.548 -10.291 4.297 1.00 92.75 93 ASP A O 1
ATOM 704 N N . LEU A 1 94 ? -2.614 -9.507 4.741 1.00 90.00 94 LEU A N 1
ATOM 705 C CA . LEU A 1 94 ? -2.468 -9.457 6.198 1.00 90.00 94 LEU A CA 1
ATOM 706 C C . LEU A 1 94 ? -2.156 -10.826 6.809 1.00 90.00 94 LEU A C 1
ATOM 708 O O . LEU A 1 94 ? -1.507 -10.880 7.844 1.00 90.00 94 LEU A O 1
ATOM 712 N N . THR A 1 95 ? -2.607 -11.913 6.183 1.00 91.31 95 THR A N 1
ATOM 713 C CA . THR A 1 95 ? -2.416 -13.272 6.707 1.00 91.31 95 THR A CA 1
ATOM 714 C C . THR A 1 95 ? -1.036 -13.843 6.392 1.00 91.31 95 THR A C 1
ATOM 716 O O . THR A 1 95 ? -0.598 -14.780 7.051 1.00 91.31 95 THR A O 1
ATOM 719 N N . LYS A 1 96 ? -0.345 -13.275 5.395 1.00 94.44 96 LYS A N 1
ATOM 720 C CA . LYS A 1 96 ? 0.969 -13.743 4.924 1.00 94.44 96 LYS A CA 1
ATOM 721 C C . LYS A 1 96 ? 2.114 -12.814 5.308 1.00 94.44 96 LYS A C 1
ATOM 723 O O . LYS A 1 96 ? 3.264 -13.237 5.320 1.00 94.44 96 LYS A O 1
ATOM 728 N N . CYS A 1 97 ? 1.825 -11.543 5.571 1.00 94.69 97 CYS A N 1
ATOM 729 C CA . CYS A 1 97 ? 2.846 -10.577 5.948 1.00 94.69 97 CYS A CA 1
ATOM 730 C C . CYS A 1 97 ? 3.364 -10.853 7.362 1.00 94.69 97 CYS A C 1
ATOM 732 O O . CYS A 1 97 ? 2.589 -10.934 8.309 1.00 94.69 97 CYS A O 1
ATOM 734 N N . THR A 1 98 ? 4.685 -10.921 7.501 1.00 94.56 98 THR A N 1
ATOM 735 C CA . THR A 1 98 ? 5.378 -11.106 8.785 1.00 94.56 98 THR A CA 1
ATOM 736 C C . THR A 1 98 ? 5.887 -9.798 9.392 1.00 94.56 98 THR A C 1
ATOM 738 O O . THR A 1 98 ? 6.473 -9.819 10.468 1.00 94.56 98 THR 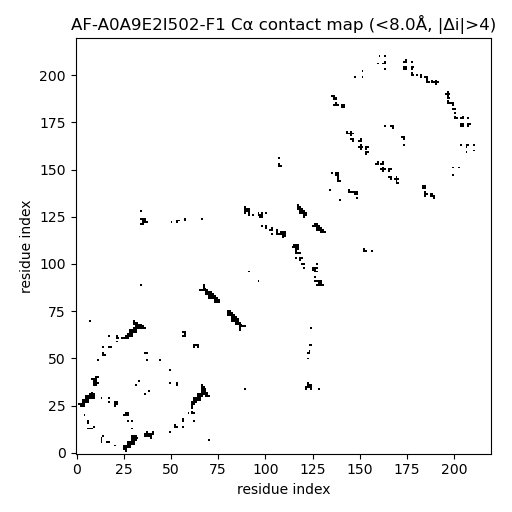A O 1
ATOM 741 N N . ALA A 1 99 ? 5.699 -8.667 8.701 1.00 93.69 99 ALA A N 1
ATOM 742 C CA . ALA A 1 99 ? 6.242 -7.358 9.075 1.00 93.69 99 ALA A CA 1
ATOM 743 C C . ALA A 1 99 ? 7.768 -7.327 9.311 1.00 93.69 99 ALA A C 1
ATOM 745 O O . ALA A 1 99 ? 8.245 -6.529 10.112 1.00 93.69 99 ALA A O 1
ATOM 746 N N . CYS A 1 100 ? 8.541 -8.146 8.586 1.00 94.81 100 CYS A N 1
ATOM 747 C CA . CYS A 1 100 ? 10.007 -8.167 8.687 1.00 94.81 100 CYS A CA 1
ATOM 748 C C . CYS A 1 100 ? 10.686 -6.870 8.219 1.00 94.81 100 CYS A C 1
ATOM 750 O O . CYS A 1 100 ? 11.734 -6.509 8.738 1.00 94.81 100 CYS A O 1
ATOM 752 N N . GLY A 1 101 ? 10.085 -6.159 7.261 1.00 93.56 101 GLY A N 1
ATOM 753 C CA . GLY A 1 101 ? 10.621 -4.901 6.735 1.00 93.56 101 GLY A CA 1
ATOM 754 C C . GLY A 1 101 ? 11.501 -5.039 5.492 1.00 93.56 101 GLY A C 1
ATOM 755 O O . GLY A 1 101 ? 11.711 -4.033 4.827 1.00 93.56 101 GLY A O 1
ATOM 756 N N . ASP A 1 102 ? 11.893 -6.249 5.081 1.00 94.88 102 ASP A N 1
ATOM 757 C CA . ASP A 1 102 ? 12.772 -6.476 3.913 1.00 94.88 102 ASP A CA 1
ATOM 758 C C . ASP A 1 102 ? 12.265 -5.793 2.631 1.00 94.88 102 ASP A C 1
ATOM 760 O O . ASP A 1 102 ? 13.028 -5.269 1.822 1.00 94.88 102 ASP A O 1
ATOM 764 N N . CYS A 1 103 ? 10.941 -5.745 2.465 1.00 94.12 103 CYS A N 1
ATOM 765 C CA . CYS A 1 103 ? 10.291 -5.093 1.333 1.00 94.12 103 CYS A CA 1
ATOM 766 C C . CYS A 1 103 ? 10.542 -3.573 1.250 1.00 94.12 103 CYS A C 1
ATOM 768 O O . CYS A 1 103 ? 10.490 -3.013 0.156 1.00 94.12 103 CYS A O 1
ATOM 770 N N . ILE A 1 104 ? 10.810 -2.913 2.381 1.00 94.62 104 ILE A N 1
ATOM 771 C CA . ILE A 1 104 ? 11.100 -1.476 2.472 1.00 94.62 104 ILE A CA 1
ATOM 772 C C . ILE A 1 104 ? 12.516 -1.209 1.957 1.00 94.62 104 ILE A C 1
ATOM 774 O O . ILE A 1 104 ? 12.702 -0.314 1.133 1.00 94.62 104 ILE A O 1
ATOM 778 N N . GLU A 1 105 ? 13.482 -2.031 2.373 1.00 91.62 105 GLU A N 1
ATOM 779 C CA . GLU A 1 105 ? 14.894 -1.910 1.989 1.00 91.62 105 GLU A CA 1
ATOM 780 C C . GLU A 1 105 ? 15.084 -2.035 0.473 1.00 91.62 105 GLU A C 1
ATOM 782 O O . GLU A 1 105 ? 15.778 -1.234 -0.152 1.00 91.62 105 GLU A O 1
ATOM 787 N N . VAL A 1 106 ? 14.390 -2.991 -0.153 1.00 91.50 106 VAL A N 1
ATOM 788 C CA . VAL A 1 106 ? 14.485 -3.219 -1.606 1.00 91.50 106 VAL A CA 1
ATOM 789 C C . VAL A 1 106 ? 13.632 -2.256 -2.439 1.00 91.50 106 VAL A C 1
ATOM 791 O O . VAL A 1 106 ? 13.715 -2.273 -3.673 1.00 91.50 106 VAL A O 1
ATOM 794 N N . CYS A 1 107 ? 12.786 -1.433 -1.802 1.00 92.00 107 CYS A N 1
ATOM 795 C CA . CYS A 1 107 ? 11.791 -0.620 -2.494 1.00 92.00 107 CYS A CA 1
ATOM 796 C C . CYS A 1 107 ? 12.449 0.481 -3.343 1.00 92.00 107 CYS A C 1
ATOM 798 O O . CYS A 1 107 ? 13.097 1.395 -2.802 1.00 92.00 107 CYS A O 1
ATOM 800 N N . PRO A 1 108 ? 12.220 0.485 -4.673 1.00 88.38 108 PRO A N 1
ATOM 801 C CA . PRO A 1 108 ? 12.863 1.456 -5.537 1.00 88.38 108 PRO A CA 1
ATOM 802 C C . PRO A 1 108 ? 12.192 2.841 -5.518 1.00 88.38 108 PRO A C 1
ATOM 804 O O . PRO A 1 108 ? 12.714 3.794 -6.090 1.00 88.38 108 PRO A O 1
ATOM 807 N N . VAL A 1 109 ? 11.026 2.976 -4.872 1.00 89.50 109 VAL A N 1
ATOM 808 C CA . VAL A 1 109 ? 10.200 4.188 -4.935 1.00 89.50 109 VAL A CA 1
ATOM 809 C C . VAL A 1 109 ? 10.091 4.850 -3.566 1.00 89.50 109 VAL A C 1
ATOM 811 O O . VAL A 1 109 ? 9.548 4.275 -2.621 1.00 89.50 109 VAL A O 1
ATOM 814 N N . THR A 1 110 ? 10.556 6.093 -3.492 1.00 89.25 110 THR A N 1
ATOM 815 C CA . THR A 1 110 ? 10.370 6.990 -2.345 1.00 89.25 110 THR A CA 1
ATOM 816 C C . THR A 1 110 ? 9.238 7.974 -2.646 1.00 89.25 110 THR A C 1
ATOM 818 O O . THR A 1 110 ? 9.087 8.425 -3.785 1.00 89.25 110 THR A O 1
ATOM 821 N N . VAL A 1 111 ? 8.415 8.287 -1.647 1.00 87.38 111 VAL A N 1
ATOM 822 C CA . VAL A 1 111 ? 7.313 9.244 -1.779 1.00 87.38 111 VAL A CA 1
ATOM 823 C C . VAL A 1 111 ? 7.889 10.659 -1.961 1.00 87.38 111 VAL A C 1
ATOM 825 O O . VAL A 1 111 ? 8.672 11.098 -1.115 1.00 87.38 111 VAL A O 1
ATOM 828 N N . PRO A 1 112 ? 7.518 11.394 -3.031 1.00 82.38 112 PRO A N 1
ATOM 829 C CA . PRO A 1 112 ? 8.050 12.732 -3.289 1.00 82.38 112 PRO A CA 1
ATOM 830 C C . PRO A 1 112 ? 7.869 13.687 -2.103 1.00 82.38 112 PRO A C 1
ATOM 832 O O . PRO A 1 112 ? 6.778 13.783 -1.545 1.00 82.38 112 PRO A O 1
ATOM 835 N N . GLY A 1 113 ? 8.931 14.416 -1.749 1.00 84.88 113 GLY A N 1
ATOM 836 C CA . GLY A 1 113 ? 8.927 15.364 -0.627 1.00 84.88 113 GLY A CA 1
ATOM 837 C C . GLY A 1 113 ? 9.113 14.726 0.754 1.00 84.88 113 GLY A C 1
ATOM 838 O O . GLY A 1 113 ? 8.984 15.422 1.756 1.00 84.88 113 GLY A O 1
ATOM 839 N N . THR A 1 114 ? 9.410 13.426 0.820 1.00 86.44 114 THR A N 1
ATOM 840 C CA . THR A 1 114 ? 9.674 12.694 2.067 1.00 86.44 114 THR A CA 1
ATOM 841 C C . THR A 1 114 ? 10.812 11.690 1.872 1.00 86.44 114 THR A C 1
ATOM 843 O O . THR A 1 114 ? 11.149 11.361 0.735 1.00 86.44 114 THR A O 1
ATOM 846 N N . ASP A 1 115 ? 11.329 11.131 2.968 1.00 84.94 115 ASP A N 1
ATOM 847 C CA . ASP A 1 115 ? 12.299 10.024 2.935 1.00 84.94 115 ASP A CA 1
ATOM 848 C C . ASP A 1 115 ? 11.632 8.636 3.033 1.00 84.94 115 ASP A C 1
ATOM 850 O O . ASP A 1 115 ? 12.301 7.602 3.053 1.00 84.94 115 ASP A O 1
ATOM 854 N N . HIS A 1 116 ? 10.296 8.582 3.077 1.00 87.19 116 HIS A N 1
ATOM 855 C CA . HIS A 1 116 ? 9.550 7.341 3.266 1.00 87.19 116 HIS A CA 1
ATOM 856 C C . HIS A 1 116 ? 9.315 6.597 1.945 1.00 87.19 116 HIS A C 1
ATOM 858 O O . HIS A 1 116 ? 8.933 7.176 0.924 1.00 87.19 116 HIS A O 1
ATOM 864 N N . LYS A 1 117 ? 9.516 5.276 1.969 1.00 92.12 117 LYS A N 1
ATOM 865 C CA . LYS A 1 117 ? 9.206 4.381 0.847 1.00 92.12 117 LYS A CA 1
ATOM 866 C C . LYS A 1 117 ? 7.699 4.227 0.666 1.00 92.12 117 LYS A C 1
ATOM 868 O O . LYS A 1 117 ? 6.928 4.335 1.615 1.00 92.12 117 LYS A O 1
ATOM 873 N N . VAL A 1 118 ? 7.284 3.928 -0.565 1.00 92.38 118 VAL A N 1
ATOM 874 C CA . VAL A 1 118 ? 5.863 3.711 -0.889 1.00 92.38 118 VAL A CA 1
ATOM 875 C C . VAL A 1 118 ? 5.292 2.478 -0.183 1.00 92.38 118 VAL A C 1
ATOM 877 O O . VAL A 1 118 ? 4.115 2.471 0.175 1.00 92.38 118 VAL A O 1
ATOM 880 N N . ILE A 1 119 ? 6.111 1.439 0.012 1.00 94.56 119 ILE A N 1
ATOM 881 C CA . ILE A 1 119 ? 5.797 0.345 0.931 1.00 94.56 119 ILE A CA 1
ATOM 882 C C . ILE A 1 119 ? 6.391 0.659 2.301 1.00 94.56 119 ILE A C 1
ATOM 884 O O . ILE A 1 119 ? 7.582 0.940 2.407 1.00 94.56 119 ILE A O 1
ATOM 888 N N . HIS A 1 120 ? 5.565 0.632 3.342 1.00 93.38 120 HIS A N 1
ATOM 889 C CA . HIS A 1 120 ? 5.978 1.020 4.690 1.00 93.38 120 HIS A CA 1
ATOM 890 C C . HIS A 1 120 ? 5.266 0.217 5.773 1.00 93.38 120 HIS A C 1
ATOM 892 O O . HIS A 1 120 ? 4.237 -0.422 5.539 1.00 93.38 120 HIS A O 1
ATOM 898 N N . LEU A 1 121 ? 5.854 0.232 6.966 1.00 91.81 121 LEU A N 1
ATOM 899 C CA . LEU A 1 121 ? 5.318 -0.382 8.174 1.00 91.81 121 LEU A CA 1
ATOM 900 C C . LEU A 1 121 ? 4.856 0.702 9.145 1.00 91.81 121 LEU A C 1
ATOM 902 O O . LEU A 1 121 ? 5.397 1.805 9.180 1.00 91.81 121 LEU A O 1
ATOM 906 N N . GLY A 1 122 ? 3.871 0.351 9.960 1.00 86.50 122 GLY A N 1
ATOM 907 C CA . GLY A 1 122 ? 3.355 1.199 11.023 1.00 86.50 122 GLY A CA 1
ATOM 908 C C . GLY A 1 122 ? 3.083 0.383 12.277 1.00 86.50 122 GLY A C 1
ATOM 909 O O . GLY A 1 122 ? 3.690 -0.661 12.499 1.00 86.50 122 GLY A O 1
ATOM 910 N N . SER A 1 123 ?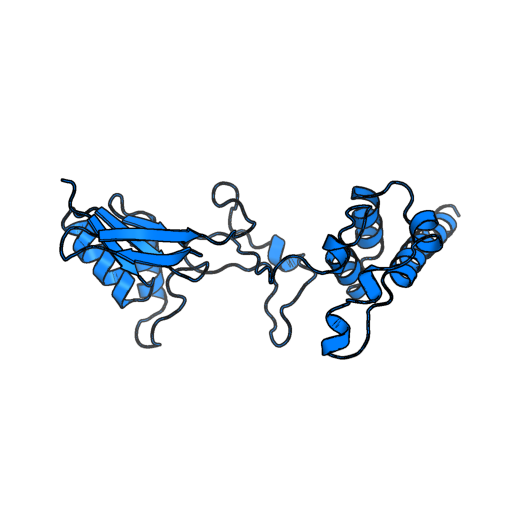 2.169 0.877 13.103 1.00 84.88 123 SER A N 1
ATOM 911 C CA . SER A 1 123 ? 1.798 0.279 14.386 1.00 84.88 123 SER A CA 1
ATOM 912 C C . SER A 1 123 ? 0.942 -0.989 14.209 1.00 84.88 123 SER A C 1
ATOM 914 O O . SER A 1 123 ? 1.455 -2.065 13.920 1.00 84.88 123 SER A O 1
ATOM 916 N N . GLN A 1 124 ? -0.373 -0.894 14.416 1.00 86.75 124 GLN A N 1
ATOM 917 C CA . GLN A 1 124 ? -1.314 -2.005 14.300 1.00 86.75 124 GLN A CA 1
ATOM 918 C C . GLN A 1 124 ? -2.268 -1.773 13.124 1.00 86.75 124 GLN A C 1
ATOM 920 O O . GLN A 1 124 ? -2.803 -0.672 12.997 1.00 86.75 124 GLN A O 1
ATOM 925 N N . PRO A 1 125 ? -2.537 -2.779 12.276 1.00 87.00 125 PRO A N 1
ATOM 926 C CA . PRO A 1 125 ? -1.958 -4.122 12.283 1.00 87.00 125 PRO A CA 1
ATOM 927 C C . PRO A 1 125 ? -0.471 -4.099 11.905 1.00 87.00 125 PRO A C 1
ATOM 929 O O . PRO A 1 125 ? -0.070 -3.319 11.041 1.00 87.00 125 PRO A O 1
ATOM 932 N N . GLY A 1 126 ? 0.319 -4.979 12.526 1.00 87.50 126 GLY A N 1
ATOM 933 C CA . GLY A 1 126 ? 1.736 -5.179 12.206 1.00 87.50 126 GLY A CA 1
ATOM 934 C C . GLY A 1 126 ? 1.909 -5.832 10.834 1.00 87.50 126 GLY A C 1
ATOM 935 O O . GLY A 1 126 ? 2.183 -7.021 10.739 1.00 87.50 126 GLY A O 1
ATOM 936 N N . CYS A 1 127 ? 1.660 -5.076 9.768 1.00 91.69 127 CYS A N 1
ATOM 937 C CA . CYS A 1 127 ? 1.709 -5.521 8.379 1.00 91.69 127 CYS A CA 1
ATOM 938 C C . CYS A 1 127 ? 2.037 -4.335 7.471 1.00 91.69 127 CYS A C 1
ATOM 940 O O . CYS A 1 127 ? 1.571 -3.221 7.707 1.00 91.69 127 CYS A O 1
ATOM 942 N N . ALA A 1 128 ? 2.805 -4.562 6.408 1.00 94.69 128 ALA A N 1
ATOM 943 C CA . ALA A 1 128 ? 3.176 -3.503 5.477 1.00 94.69 128 ALA A CA 1
ATOM 944 C C . ALA A 1 128 ? 1.956 -2.928 4.736 1.00 94.69 128 ALA A C 1
ATOM 946 O O . ALA A 1 128 ? 0.940 -3.598 4.558 1.00 94.69 128 ALA A O 1
ATOM 947 N N . SER A 1 129 ? 2.032 -1.675 4.303 1.00 94.50 129 SER A N 1
ATOM 948 C CA . SER A 1 129 ? 1.056 -1.039 3.414 1.00 94.50 129 SER A CA 1
ATOM 949 C C . SER A 1 129 ? 1.761 -0.468 2.200 1.00 94.50 129 SER A C 1
ATOM 951 O O . SER A 1 129 ? 2.849 0.075 2.348 1.00 94.50 129 SER A O 1
ATOM 953 N N . ILE A 1 130 ? 1.143 -0.576 1.022 1.00 93.94 130 ILE A N 1
ATOM 954 C CA . ILE A 1 130 ? 1.627 0.074 -0.200 1.00 93.94 130 ILE A CA 1
ATOM 955 C C . ILE A 1 130 ? 0.706 1.244 -0.534 1.00 93.94 130 ILE A C 1
ATOM 957 O O . ILE A 1 130 ? -0.468 1.048 -0.863 1.00 93.94 130 ILE A O 1
ATOM 961 N N . ASP A 1 131 ? 1.251 2.455 -0.526 1.00 88.81 131 ASP A N 1
ATOM 962 C CA . ASP A 1 131 ? 0.492 3.654 -0.867 1.00 88.81 131 ASP A CA 1
ATOM 963 C C . ASP A 1 131 ? 0.414 3.841 -2.382 1.00 88.81 131 ASP A C 1
ATOM 965 O O . ASP A 1 131 ? 1.329 4.325 -3.048 1.00 88.81 131 ASP A O 1
ATOM 969 N N . LYS A 1 132 ? -0.722 3.457 -2.968 1.00 84.69 132 LYS A N 1
ATOM 970 C CA . LYS A 1 132 ? -0.939 3.579 -4.411 1.00 84.69 132 LYS A CA 1
ATOM 971 C C . LYS A 1 132 ? -1.919 4.699 -4.735 1.00 84.69 132 LYS A C 1
ATOM 973 O O . LYS A 1 132 ? -3.114 4.575 -4.490 1.00 84.69 132 LYS A O 1
ATOM 978 N N . LEU A 1 133 ? -1.432 5.731 -5.424 1.00 76.44 133 LEU A N 1
ATOM 979 C CA . LEU A 1 133 ? -2.227 6.865 -5.928 1.00 76.44 133 LEU A CA 1
ATOM 980 C C . LEU A 1 133 ? -3.134 6.517 -7.133 1.00 76.44 133 LEU A C 1
ATOM 982 O O . LEU A 1 133 ? -3.572 7.403 -7.863 1.00 76.44 133 LEU A O 1
ATOM 986 N N . GLY A 1 134 ? -3.383 5.230 -7.393 1.00 79.50 134 GLY A N 1
ATOM 987 C CA . GLY A 1 134 ? -4.181 4.736 -8.518 1.00 79.50 134 GLY A CA 1
ATOM 988 C C . GLY A 1 134 ? -3.365 4.092 -9.644 1.00 79.50 134 GLY A C 1
ATOM 989 O O . GLY A 1 134 ? -2.182 3.777 -9.492 1.00 79.50 134 GLY A O 1
ATOM 990 N N . LYS A 1 135 ? -4.022 3.842 -10.785 1.00 82.12 135 LYS A N 1
ATOM 991 C CA . LYS A 1 135 ? -3.389 3.248 -11.971 1.00 82.12 135 LYS A CA 1
ATOM 992 C C . LYS A 1 135 ? -2.894 4.363 -12.902 1.00 82.12 135 LYS A C 1
ATOM 994 O O . LYS A 1 135 ? -3.694 5.212 -13.291 1.00 82.12 135 LYS A O 1
ATOM 999 N N . PRO A 1 136 ? -1.594 4.406 -13.240 1.00 86.75 136 PRO A N 1
ATOM 1000 C CA . PRO A 1 136 ? -1.045 5.483 -14.054 1.00 86.75 136 PRO A CA 1
ATOM 1001 C C . PRO A 1 136 ? -1.498 5.360 -15.522 1.00 86.75 136 PRO A C 1
ATOM 1003 O O . PRO A 1 136 ? -1.727 4.240 -15.992 1.00 86.75 136 PRO A O 1
ATOM 1006 N N . PRO A 1 137 ? -1.529 6.471 -16.284 1.00 88.12 137 PRO A N 1
ATOM 1007 C CA . PRO A 1 137 ? -1.842 6.449 -17.716 1.00 88.12 137 PRO A CA 1
ATOM 1008 C C . PRO A 1 137 ? -0.978 5.450 -18.491 1.00 88.12 137 PRO A C 1
ATOM 1010 O O . PRO A 1 137 ? -1.482 4.670 -19.291 1.00 88.12 137 PRO A O 1
ATOM 1013 N N . CYS A 1 138 ? 0.314 5.370 -18.163 1.00 88.44 138 CYS A N 1
ATOM 1014 C CA . CYS A 1 138 ? 1.242 4.465 -18.832 1.00 88.44 138 CYS A CA 1
ATOM 1015 C C . CYS A 1 138 ? 0.917 2.971 -18.670 1.00 88.44 138 CYS A C 1
ATOM 1017 O O . CYS A 1 138 ? 1.167 2.206 -19.597 1.00 88.44 138 CYS A O 1
ATOM 1019 N N . ALA A 1 139 ? 0.304 2.561 -17.555 1.00 86.25 139 ALA A N 1
ATOM 1020 C CA . ALA A 1 139 ? -0.156 1.184 -17.350 1.00 86.25 139 ALA A CA 1
ATOM 1021 C C . ALA A 1 139 ? -1.582 0.941 -17.877 1.00 86.25 139 ALA A C 1
ATOM 1023 O O . ALA A 1 139 ? -1.999 -0.205 -18.017 1.00 86.25 139 ALA A O 1
ATOM 1024 N N . ASN A 1 140 ? -2.366 1.995 -18.115 1.00 85.44 140 ASN A N 1
ATOM 1025 C CA . ASN A 1 140 ? -3.703 1.882 -18.703 1.00 85.44 140 ASN A CA 1
ATOM 1026 C C . ASN A 1 140 ? -3.656 1.768 -20.225 1.00 85.44 140 ASN A C 1
ATOM 1028 O O . ASN A 1 140 ? -4.440 1.022 -20.798 1.00 85.44 140 ASN A O 1
ATOM 1032 N N . THR A 1 141 ? -2.738 2.492 -20.862 1.00 87.06 141 THR A N 1
ATOM 1033 C CA . THR A 1 141 ? -2.697 2.612 -22.323 1.00 87.06 141 THR A CA 1
ATOM 1034 C C . THR A 1 141 ? -1.798 1.569 -22.986 1.00 87.06 141 THR A C 1
ATOM 1036 O O . THR A 1 141 ? -1.889 1.370 -24.193 1.00 87.06 141 THR A O 1
ATOM 1039 N N . CYS A 1 142 ? -0.901 0.906 -22.245 1.00 89.50 142 CYS A N 1
ATOM 1040 C CA . CYS A 1 142 ? -0.002 -0.072 -22.852 1.00 89.50 142 CYS A CA 1
ATOM 1041 C C . CYS A 1 142 ? -0.754 -1.369 -23.214 1.00 89.50 142 CYS A 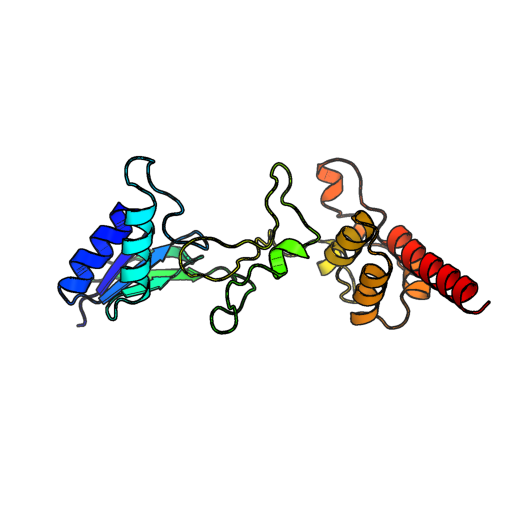C 1
ATOM 1043 O O . CYS A 1 142 ? -1.191 -2.071 -22.301 1.00 89.50 142 CYS A O 1
ATOM 1045 N N . PRO A 1 143 ? -0.836 -1.754 -24.503 1.00 89.94 143 PRO A N 1
ATOM 1046 C CA . PRO A 1 143 ? -1.504 -2.994 -24.905 1.00 89.94 143 PRO A CA 1
ATOM 1047 C C . PRO A 1 143 ? -0.759 -4.249 -24.429 1.00 89.94 143 PRO A C 1
ATOM 1049 O O . PRO A 1 143 ? -1.370 -5.295 -24.260 1.00 89.94 143 PRO A O 1
ATOM 1052 N N . GLY A 1 144 ? 0.551 -4.141 -24.182 1.0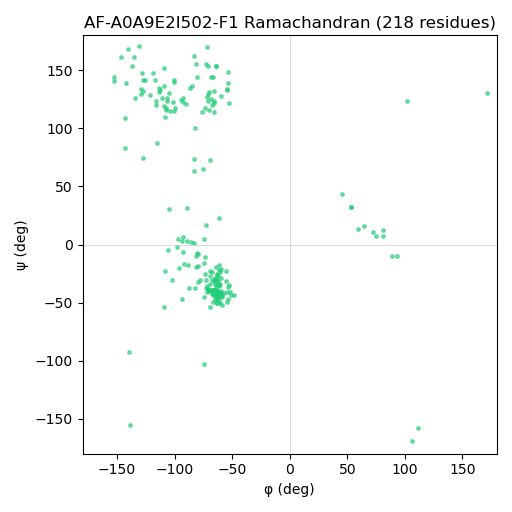0 89.25 144 GLY A N 1
ATOM 1053 C CA . GLY A 1 144 ? 1.370 -5.237 -23.660 1.00 89.25 144 GLY A CA 1
ATOM 1054 C C . GLY A 1 144 ? 1.312 -5.395 -22.141 1.00 89.25 144 GLY A C 1
ATOM 1055 O O . GLY A 1 144 ? 2.048 -6.211 -21.612 1.00 89.25 144 GLY A O 1
ATOM 1056 N N . GLY A 1 145 ? 0.525 -4.582 -21.422 1.00 89.62 145 GLY A N 1
ATOM 1057 C CA . GLY A 1 145 ? 0.377 -4.712 -19.967 1.00 89.62 145 GLY A CA 1
ATOM 1058 C C . GLY A 1 145 ? 1.649 -4.448 -19.151 1.00 89.62 145 GLY A C 1
ATOM 1059 O O . GLY A 1 145 ? 1.695 -4.796 -17.976 1.00 89.62 145 GLY A O 1
ATOM 1060 N N . ILE A 1 146 ? 2.674 -3.825 -19.744 1.00 91.75 146 ILE A N 1
ATOM 1061 C CA . ILE A 1 146 ? 3.983 -3.646 -19.102 1.00 91.75 146 ILE A CA 1
ATOM 1062 C C . ILE A 1 146 ? 3.906 -2.709 -17.884 1.00 91.75 146 ILE A C 1
ATOM 1064 O O . ILE A 1 146 ? 3.220 -1.679 -17.891 1.00 91.75 146 ILE A O 1
ATOM 1068 N N . HIS A 1 147 ? 4.691 -3.008 -16.850 1.00 90.81 147 HIS A N 1
ATOM 1069 C CA . HIS A 1 147 ? 4.769 -2.202 -15.631 1.00 90.81 147 HIS A CA 1
ATOM 1070 C C . HIS A 1 147 ? 5.721 -1.006 -15.778 1.00 90.81 147 HIS A C 1
ATOM 1072 O O . HIS A 1 147 ? 6.798 -0.970 -15.187 1.00 90.81 147 HIS A O 1
ATOM 1078 N N . VAL A 1 148 ? 5.292 0.018 -16.527 1.00 92.44 148 VAL A N 1
ATOM 1079 C CA . VAL A 1 148 ? 6.129 1.193 -16.846 1.00 92.44 148 VAL A CA 1
ATOM 1080 C C . VAL A 1 148 ? 6.722 1.888 -15.624 1.00 92.44 148 VAL A C 1
ATOM 1082 O O . VAL A 1 148 ? 7.912 2.175 -15.599 1.00 92.44 148 VAL A O 1
ATOM 1085 N N . GLN A 1 149 ? 5.914 2.141 -14.592 1.00 90.38 149 GLN A N 1
ATOM 1086 C CA . GLN A 1 149 ? 6.417 2.777 -13.369 1.00 90.38 149 GLN A CA 1
ATOM 1087 C C . GLN A 1 149 ? 7.506 1.950 -12.679 1.00 90.38 149 GLN A C 1
ATOM 1089 O O . GLN A 1 149 ? 8.415 2.530 -12.096 1.00 90.38 149 GLN A O 1
ATOM 1094 N N . GLY A 1 150 ? 7.404 0.619 -12.743 1.00 91.56 150 GLY A N 1
ATOM 1095 C CA . GLY A 1 150 ? 8.345 -0.281 -12.089 1.00 91.56 150 GLY A CA 1
ATOM 1096 C C . GLY A 1 150 ? 9.712 -0.228 -12.753 1.00 91.56 150 GLY A C 1
ATOM 1097 O O . GLY A 1 150 ? 10.693 0.081 -12.084 1.00 91.56 150 GLY A O 1
ATOM 1098 N N . TYR A 1 151 ? 9.778 -0.427 -14.075 1.00 94.25 151 TYR A N 1
ATOM 1099 C CA . TYR A 1 151 ? 11.076 -0.414 -14.748 1.00 94.25 151 TYR A CA 1
ATOM 1100 C C . TYR A 1 151 ? 11.688 0.988 -14.772 1.00 94.25 151 TYR A C 1
ATOM 1102 O O . TYR A 1 151 ? 12.890 1.098 -14.594 1.00 94.25 151 TYR A O 1
ATOM 1110 N N . VAL A 1 152 ? 10.894 2.066 -14.878 1.00 94.25 152 VAL A N 1
ATOM 1111 C CA . VAL A 1 152 ? 11.406 3.447 -14.746 1.00 94.25 152 VAL A CA 1
ATOM 1112 C C . VAL A 1 152 ? 12.062 3.661 -13.378 1.00 94.25 152 VAL A C 1
ATOM 1114 O O . VAL A 1 152 ? 13.143 4.242 -13.310 1.00 94.25 152 VAL A O 1
ATOM 1117 N N . ALA A 1 153 ? 11.440 3.180 -12.296 1.00 92.62 153 ALA A N 1
ATOM 1118 C CA . ALA A 1 153 ? 11.999 3.294 -10.950 1.00 92.62 153 ALA A CA 1
ATOM 1119 C C . ALA A 1 153 ? 13.287 2.471 -10.782 1.00 92.62 153 ALA A C 1
ATOM 1121 O O . ALA A 1 153 ? 14.256 2.973 -10.221 1.00 92.62 153 ALA A O 1
ATOM 1122 N N . LEU A 1 154 ? 13.323 1.242 -11.307 1.00 95.50 154 LEU A N 1
ATOM 1123 C CA . LEU A 1 154 ? 14.522 0.396 -11.297 1.00 95.50 154 LEU A CA 1
ATOM 1124 C C . LEU A 1 154 ? 15.661 1.024 -12.117 1.00 95.50 154 LEU A C 1
ATOM 1126 O O . LEU A 1 154 ? 16.792 1.109 -11.642 1.00 95.50 154 LEU A O 1
ATOM 1130 N N . THR A 1 155 ? 15.357 1.555 -13.306 1.00 95.88 155 THR A N 1
ATOM 1131 C CA . THR A 1 155 ? 16.340 2.251 -14.151 1.00 95.88 155 THR A CA 1
ATOM 1132 C C . THR A 1 155 ? 16.896 3.498 -13.470 1.00 95.88 155 THR A C 1
ATOM 1134 O O . THR A 1 155 ? 18.099 3.727 -13.524 1.00 95.88 155 THR A O 1
ATOM 1137 N N . ALA A 1 156 ? 16.063 4.276 -12.773 1.00 93.06 156 ALA A N 1
ATOM 1138 C CA . ALA A 1 156 ? 16.520 5.450 -12.025 1.00 93.06 156 ALA A CA 1
ATOM 1139 C C . ALA A 1 156 ? 17.519 5.108 -10.900 1.00 93.06 156 ALA A C 1
ATOM 1141 O O . ALA A 1 156 ? 18.282 5.973 -10.483 1.00 93.06 156 ALA A O 1
ATOM 1142 N N . GLN A 1 157 ? 17.531 3.858 -10.427 1.00 93.06 157 GLN A N 1
ATOM 1143 C CA . GLN A 1 157 ? 18.475 3.353 -9.426 1.00 93.06 157 GLN A CA 1
ATOM 1144 C C . GLN A 1 157 ? 19.681 2.616 -10.026 1.00 93.06 157 GLN A C 1
ATOM 1146 O O . GLN A 1 157 ? 20.466 2.041 -9.280 1.00 93.06 157 GLN A O 1
ATOM 1151 N N . GLY A 1 158 ? 19.820 2.576 -11.355 1.00 94.50 158 GLY A N 1
ATOM 1152 C CA . GLY A 1 158 ? 20.881 1.814 -12.026 1.00 94.50 158 GLY A CA 1
ATOM 1153 C C . GLY A 1 158 ? 20.661 0.295 -12.043 1.00 94.50 158 GLY A C 1
ATOM 1154 O O . GLY A 1 158 ? 21.535 -0.448 -12.477 1.00 94.50 158 GLY A O 1
ATOM 1155 N N . ARG A 1 159 ? 19.492 -0.192 -11.604 1.00 95.19 159 ARG A N 1
ATOM 1156 C CA . ARG A 1 159 ? 19.136 -1.621 -11.561 1.00 95.19 159 ARG A CA 1
ATOM 1157 C C . ARG A 1 159 ? 18.617 -2.078 -12.927 1.00 95.19 159 ARG A C 1
ATOM 1159 O O . ARG A 1 159 ? 17.442 -2.409 -13.083 1.00 95.19 159 ARG A O 1
ATOM 1166 N N . PHE A 1 160 ? 19.472 -2.011 -13.948 1.00 96.62 160 PHE A N 1
ATOM 1167 C CA . PHE A 1 160 ? 19.072 -2.212 -15.347 1.00 96.62 160 PHE A CA 1
ATO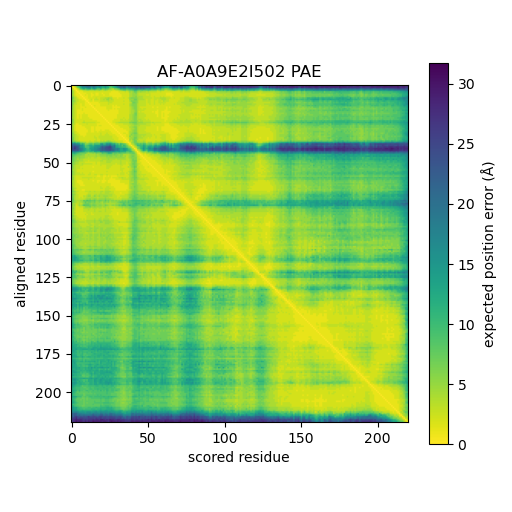M 1168 C C . PHE A 1 160 ? 18.634 -3.646 -15.653 1.00 96.62 160 PHE A C 1
ATOM 1170 O O . PHE A 1 160 ? 17.624 -3.819 -16.333 1.00 96.62 160 PHE A O 1
ATOM 1177 N N . GLN A 1 161 ? 19.310 -4.646 -15.078 1.00 95.75 161 GLN A N 1
ATOM 1178 C CA . GLN A 1 161 ? 18.938 -6.052 -15.256 1.00 95.75 161 GLN A CA 1
ATOM 1179 C C . GLN A 1 161 ? 17.515 -6.328 -14.744 1.00 95.75 161 GLN A C 1
ATOM 1181 O O . GLN A 1 161 ? 16.652 -6.799 -15.476 1.00 95.75 161 GLN A O 1
ATOM 1186 N N . GLU A 1 162 ? 17.210 -5.907 -13.516 1.00 95.88 162 GLU A N 1
ATOM 1187 C CA . GLU A 1 162 ? 15.862 -6.065 -12.956 1.00 95.88 162 GLU A CA 1
ATOM 1188 C C . GLU A 1 162 ? 14.808 -5.274 -13.747 1.00 95.88 162 GLU A C 1
ATOM 1190 O O . GLU A 1 162 ? 13.653 -5.688 -13.854 1.00 95.88 162 GLU A O 1
ATOM 1195 N N . ALA A 1 163 ? 15.188 -4.126 -14.318 1.00 96.62 163 ALA A N 1
ATOM 1196 C CA . ALA A 1 163 ? 14.293 -3.323 -15.140 1.00 96.62 163 ALA A CA 1
ATOM 1197 C C . ALA A 1 163 ? 13.916 -4.033 -16.452 1.00 96.62 163 ALA A C 1
ATOM 1199 O O . ALA A 1 163 ? 12.745 -3.983 -16.840 1.00 96.62 163 ALA A O 1
ATOM 1200 N N . ILE A 1 164 ? 14.871 -4.677 -17.136 1.00 96.12 164 ILE A N 1
ATOM 1201 C CA . ILE A 1 164 ? 14.598 -5.411 -18.380 1.00 96.12 164 ILE A CA 1
ATOM 1202 C C . ILE A 1 164 ? 13.835 -6.713 -18.110 1.00 96.12 164 ILE A C 1
ATOM 1204 O O . ILE A 1 164 ? 12.876 -7.004 -18.831 1.00 96.12 164 ILE A O 1
ATOM 1208 N N . ASP A 1 165 ? 14.148 -7.412 -17.017 1.00 95.31 165 ASP A N 1
ATOM 1209 C CA . ASP A 1 165 ? 13.430 -8.618 -16.591 1.00 95.31 165 ASP A CA 1
ATOM 1210 C C . ASP A 1 165 ? 11.963 -8.314 -16.257 1.00 95.31 165 ASP A C 1
ATOM 1212 O O . ASP A 1 165 ? 11.058 -8.991 -16.743 1.00 95.31 165 ASP A O 1
ATOM 1216 N N . LEU A 1 166 ? 11.691 -7.200 -15.568 1.00 95.38 166 LEU A N 1
ATOM 1217 C CA . LEU A 1 166 ? 10.317 -6.759 -15.307 1.00 95.38 166 LEU A CA 1
ATOM 1218 C C . LEU A 1 166 ? 9.531 -6.435 -16.592 1.00 95.38 166 LEU A C 1
ATOM 1220 O O . LEU A 1 166 ? 8.306 -6.566 -16.640 1.00 95.38 166 LEU A O 1
ATOM 1224 N N . ILE A 1 167 ? 10.200 -5.963 -17.648 1.00 95.25 167 ILE A N 1
ATOM 1225 C CA . ILE A 1 167 ? 9.545 -5.772 -18.951 1.00 95.25 167 ILE A CA 1
ATOM 1226 C C . ILE A 1 167 ? 9.257 -7.136 -19.589 1.00 95.25 167 ILE A C 1
ATOM 1228 O O . ILE A 1 167 ? 8.191 -7.312 -20.190 1.00 95.25 167 ILE A O 1
ATOM 1232 N N . ARG A 1 168 ? 10.190 -8.083 -19.452 1.00 94.62 168 ARG A N 1
ATOM 1233 C CA . ARG A 1 168 ? 10.117 -9.441 -19.997 1.00 94.62 168 ARG A CA 1
ATOM 1234 C C . ARG A 1 168 ? 8.991 -10.274 -19.378 1.00 94.62 168 ARG A C 1
ATOM 1236 O O . ARG A 1 168 ? 8.383 -11.062 -20.097 1.00 94.62 168 ARG A O 1
ATOM 1243 N N . ASP A 1 169 ? 8.624 -10.013 -18.123 1.00 94.94 169 ASP A N 1
ATOM 1244 C CA . ASP A 1 169 ? 7.450 -10.617 -17.467 1.00 94.94 169 ASP A CA 1
ATOM 1245 C C . ASP A 1 169 ? 6.143 -10.395 -18.245 1.00 94.94 169 ASP A C 1
ATOM 1247 O O . ASP A 1 169 ? 5.224 -11.212 -18.200 1.00 94.94 169 ASP A O 1
ATOM 1251 N N . ALA A 1 170 ? 6.045 -9.268 -18.953 1.00 93.44 170 ALA A N 1
ATOM 1252 C CA . ALA A 1 170 ? 4.847 -8.886 -19.689 1.00 93.44 170 ALA A CA 1
ATOM 1253 C C . ALA A 1 170 ? 4.963 -9.139 -21.201 1.00 93.44 170 ALA A C 1
ATOM 1255 O O . ALA A 1 170 ? 3.950 -9.382 -21.859 1.00 93.44 170 ALA A O 1
ATOM 1256 N N . ILE A 1 171 ? 6.168 -9.058 -21.779 1.00 92.62 171 ILE A N 1
ATOM 1257 C CA . ILE A 1 171 ? 6.375 -9.207 -23.225 1.00 92.62 171 ILE A CA 1
ATOM 1258 C C . ILE A 1 171 ? 7.667 -9.970 -23.570 1.00 92.62 171 ILE A C 1
ATOM 1260 O O . ILE A 1 171 ? 8.723 -9.676 -23.022 1.00 92.62 171 ILE A O 1
ATOM 1264 N N . PRO A 1 172 ? 7.650 -10.866 -24.573 1.00 90.38 172 PRO A N 1
ATOM 1265 C CA . PRO A 1 172 ? 8.796 -11.732 -24.867 1.00 90.38 172 PRO A CA 1
ATOM 1266 C C . PRO A 1 172 ? 9.979 -11.015 -25.538 1.00 90.38 172 PRO A C 1
ATOM 1268 O O . PRO A 1 172 ? 11.114 -11.458 -25.405 1.00 90.38 172 PRO A O 1
ATOM 1271 N N . PHE A 1 173 ? 9.743 -9.905 -26.254 1.00 92.62 173 PHE A N 1
ATOM 1272 C CA . PHE A 1 173 ? 10.781 -9.216 -27.039 1.00 92.62 173 PHE A CA 1
ATOM 1273 C C . PHE A 1 173 ? 10.873 -7.713 -26.715 1.00 92.62 173 PHE A C 1
ATOM 1275 O O . PHE A 1 173 ? 10.441 -6.873 -27.519 1.00 92.62 173 PHE A O 1
ATOM 1282 N N . PRO A 1 174 ? 11.448 -7.329 -25.557 1.00 92.94 174 PRO A N 1
ATOM 1283 C CA . PRO A 1 174 ? 11.578 -5.929 -25.153 1.00 92.94 174 PRO A CA 1
ATOM 1284 C C . PRO A 1 174 ? 12.272 -5.043 -26.197 1.00 92.94 174 PRO A C 1
ATOM 1286 O O . PRO A 1 174 ? 11.779 -3.946 -26.468 1.00 92.94 174 PRO A O 1
ATOM 1289 N N . GLY A 1 175 ? 13.338 -5.536 -26.841 1.00 93.06 175 GLY A N 1
ATOM 1290 C CA . GLY A 1 175 ? 14.129 -4.782 -27.821 1.00 93.06 175 GLY A CA 1
ATOM 1291 C C . GLY A 1 175 ? 13.376 -4.413 -29.101 1.00 93.06 175 GLY A C 1
ATOM 1292 O O . GLY A 1 175 ? 13.432 -3.256 -29.534 1.00 93.06 175 GLY A O 1
ATOM 1293 N N . ILE A 1 176 ? 12.608 -5.350 -29.673 1.00 93.50 176 ILE A N 1
ATOM 1294 C CA . ILE A 1 176 ? 11.733 -5.082 -30.829 1.00 93.50 176 ILE A CA 1
ATOM 1295 C C . ILE A 1 176 ? 10.612 -4.142 -30.400 1.00 93.50 176 ILE A C 1
ATOM 1297 O O . ILE A 1 176 ? 10.391 -3.103 -31.025 1.00 93.50 176 ILE A O 1
ATOM 1301 N N . CYS A 1 177 ? 9.934 -4.456 -29.292 1.00 91.75 177 CYS A N 1
ATOM 1302 C CA . CYS A 1 177 ? 8.837 -3.632 -28.808 1.00 91.75 177 CYS A CA 1
ATOM 1303 C C . CYS A 1 177 ? 9.287 -2.211 -28.425 1.00 91.75 177 CYS A C 1
ATOM 1305 O O . CYS A 1 177 ? 8.471 -1.303 -28.494 1.00 91.75 177 CYS A O 1
ATOM 1307 N N . GLY A 1 178 ? 10.543 -1.983 -28.029 1.00 91.62 178 GLY A N 1
ATOM 1308 C CA . GLY A 1 178 ? 11.105 -0.645 -27.803 1.00 91.62 178 GLY A CA 1
ATOM 1309 C C . GLY A 1 178 ? 11.288 0.164 -29.093 1.00 91.62 178 GLY A C 1
ATOM 1310 O O . GLY A 1 178 ? 11.189 1.388 -29.071 1.00 91.62 178 GLY A O 1
ATOM 1311 N N . ARG A 1 179 ? 11.478 -0.509 -30.233 1.00 94.00 179 ARG A N 1
ATOM 1312 C CA . ARG A 1 179 ? 11.656 0.113 -31.556 1.00 94.00 179 ARG A CA 1
ATOM 1313 C C . ARG A 1 179 ? 10.331 0.386 -32.269 1.00 94.00 179 ARG A C 1
ATOM 1315 O O . ARG A 1 179 ? 10.193 1.434 -32.891 1.00 94.00 179 ARG A O 1
ATOM 1322 N N . VAL A 1 180 ? 9.346 -0.507 -32.139 1.00 93.75 180 VAL A N 1
ATOM 1323 C CA . VAL A 1 180 ? 8.035 -0.369 -32.814 1.00 93.75 180 VAL A CA 1
ATOM 1324 C C . VAL A 1 180 ? 6.966 0.342 -31.976 1.00 93.75 180 VAL A C 1
ATOM 1326 O O . VAL A 1 180 ? 5.875 0.613 -32.469 1.00 93.75 180 VAL A O 1
ATOM 1329 N N . CYS A 1 181 ? 7.240 0.646 -30.703 1.00 92.56 181 CYS A N 1
ATOM 1330 C CA . CYS A 1 181 ? 6.268 1.299 -29.824 1.00 92.56 181 CYS A CA 1
ATOM 1331 C C . CYS A 1 181 ? 5.832 2.674 -30.365 1.00 92.56 181 CYS A C 1
ATOM 1333 O O . CYS A 1 181 ? 6.649 3.569 -30.608 1.00 92.56 181 CYS A O 1
ATOM 1335 N N . THR A 1 182 ? 4.517 2.868 -30.459 1.00 91.31 182 THR A N 1
ATOM 1336 C CA . THR A 1 182 ? 3.870 4.137 -30.832 1.00 91.31 182 THR A CA 1
ATOM 1337 C C . THR A 1 182 ? 3.654 5.081 -29.647 1.00 91.31 182 THR A C 1
ATOM 1339 O O . THR A 1 182 ? 3.103 6.158 -29.825 1.00 91.31 182 THR A O 1
ATOM 1342 N N . HIS A 1 183 ? 4.108 4.686 -28.450 1.00 91.75 183 HIS A N 1
ATOM 1343 C CA . HIS A 1 183 ? 4.198 5.505 -27.232 1.00 91.75 183 HIS A CA 1
ATOM 1344 C C . HIS A 1 183 ? 2.962 6.368 -26.883 1.00 91.75 183 HIS A C 1
ATOM 1346 O O . HIS A 1 183 ? 3.114 7.489 -26.397 1.00 91.75 183 HIS A O 1
ATOM 1352 N N . PRO A 1 184 ? 1.719 5.848 -26.993 1.00 89.38 184 PRO A N 1
ATOM 1353 C CA . PRO A 1 184 ? 0.521 6.619 -26.637 1.00 89.38 184 PRO A CA 1
ATOM 1354 C C . PRO A 1 184 ? 0.468 6.981 -25.141 1.00 89.38 184 PRO A C 1
ATOM 1356 O O . PRO A 1 184 ? -0.248 7.891 -24.731 1.00 89.38 1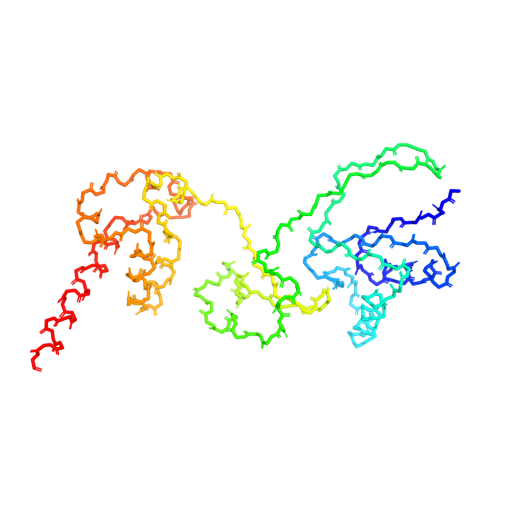84 PRO A O 1
ATOM 1359 N N . CYS A 1 185 ? 1.233 6.270 -24.308 1.00 91.31 185 CYS A N 1
ATOM 1360 C CA . CYS A 1 185 ? 1.394 6.551 -22.887 1.00 91.31 185 CYS A CA 1
ATOM 1361 C C . CYS A 1 185 ? 2.173 7.840 -22.581 1.00 91.31 185 CYS A C 1
ATOM 1363 O O . CYS A 1 185 ? 2.006 8.377 -21.487 1.00 91.31 185 CYS A O 1
ATOM 1365 N N . GLU A 1 186 ? 3.010 8.325 -23.501 1.00 93.19 186 GLU A N 1
ATOM 1366 C CA . GLU A 1 186 ? 3.819 9.535 -23.297 1.00 93.19 186 GLU A CA 1
ATOM 1367 C C . GLU A 1 186 ? 2.979 10.809 -23.465 1.00 93.19 186 GLU A C 1
ATOM 1369 O O . GLU A 1 186 ? 3.205 11.783 -22.752 1.00 93.19 186 GLU A O 1
ATOM 1374 N N . ILE A 1 187 ? 1.943 10.764 -24.313 1.00 90.00 187 ILE A N 1
ATOM 1375 C CA . ILE A 1 187 ? 1.027 11.885 -24.592 1.00 90.00 187 ILE A CA 1
ATOM 1376 C C . ILE A 1 187 ? 0.331 12.374 -23.315 1.00 90.00 187 ILE A C 1
ATOM 1378 O O . ILE A 1 187 ? 0.262 13.569 -23.056 1.00 90.00 187 ILE A O 1
ATOM 1382 N N . ASN A 1 188 ? -0.156 11.440 -22.496 1.00 89.56 188 ASN A N 1
ATOM 1383 C CA . ASN A 1 188 ? -0.884 11.730 -21.257 1.00 89.56 188 ASN A CA 1
ATOM 1384 C C . ASN A 1 188 ? -0.015 11.473 -20.016 1.00 89.56 188 ASN A C 1
ATOM 1386 O O . ASN A 1 188 ? -0.505 11.018 -18.978 1.00 89.56 188 ASN A O 1
ATOM 1390 N N . CYS A 1 189 ? 1.301 11.660 -20.125 1.00 90.75 189 CYS A N 1
ATOM 1391 C CA . CYS A 1 189 ? 2.201 11.405 -19.011 1.00 90.75 189 CYS A CA 1
ATOM 1392 C C . CYS A 1 189 ? 2.005 12.460 -17.913 1.00 90.75 189 CYS A C 1
ATOM 1394 O O . CYS A 1 189 ? 2.340 13.621 -18.111 1.00 90.75 189 CYS A O 1
ATOM 1396 N N . ARG A 1 190 ? 1.549 12.046 -16.719 1.00 89.00 190 ARG A N 1
ATOM 1397 C CA . ARG A 1 190 ? 1.366 12.946 -15.556 1.00 89.00 190 ARG A CA 1
ATOM 1398 C C . ARG A 1 190 ? 2.623 13.722 -15.168 1.00 89.00 190 ARG A C 1
ATOM 1400 O O . ARG A 1 190 ? 2.529 14.761 -14.538 1.00 89.00 190 ARG A O 1
ATOM 1407 N N . ARG A 1 191 ? 3.814 13.232 -15.528 1.00 89.25 191 ARG A N 1
ATOM 1408 C CA . ARG A 1 191 ? 5.065 13.947 -15.251 1.00 89.25 191 ARG A CA 1
ATOM 1409 C C . ARG A 1 191 ? 5.130 15.303 -15.972 1.00 89.25 191 ARG A C 1
ATOM 1411 O O . ARG A 1 191 ? 5.743 16.219 -15.442 1.00 89.25 191 ARG A O 1
ATOM 1418 N N . ALA A 1 192 ? 4.407 15.460 -17.086 1.00 89.38 192 ALA A N 1
ATOM 1419 C CA . ALA A 1 192 ? 4.231 16.741 -17.770 1.00 89.38 192 ALA A CA 1
ATOM 1420 C C . ALA A 1 192 ? 3.536 17.818 -16.911 1.00 89.38 192 ALA A C 1
ATOM 1422 O O . ALA A 1 192 ? 3.637 18.994 -17.229 1.00 89.38 192 ALA A O 1
ATOM 1423 N N . GLU A 1 193 ? 2.846 17.442 -15.827 1.00 88.50 193 GLU A N 1
ATOM 1424 C CA . GLU A 1 193 ? 2.279 18.394 -14.857 1.00 88.50 193 GLU A CA 1
ATOM 1425 C C . GLU A 1 193 ? 3.358 19.022 -13.954 1.00 88.50 193 GLU A C 1
ATOM 1427 O O . GLU A 1 193 ? 3.097 20.019 -13.286 1.00 88.50 193 GLU A O 1
ATOM 1432 N N . VAL A 1 194 ? 4.558 18.433 -13.912 1.00 87.00 194 VAL A N 1
ATOM 1433 C CA . VAL A 1 194 ? 5.698 18.905 -13.113 1.00 87.00 194 VAL A CA 1
ATOM 1434 C C . VAL A 1 194 ? 6.783 19.484 -14.017 1.00 87.00 194 VAL A C 1
ATOM 1436 O O . VAL A 1 194 ? 7.215 20.613 -13.810 1.00 87.00 194 VAL A O 1
ATOM 1439 N N . ASP A 1 195 ? 7.231 18.711 -15.006 1.00 89.31 195 ASP A N 1
ATOM 1440 C CA . ASP A 1 195 ? 8.242 19.121 -15.980 1.00 89.31 195 ASP A CA 1
ATOM 1441 C C . ASP A 1 195 ? 7.886 18.636 -17.396 1.00 89.31 195 ASP A C 1
ATOM 1443 O O . ASP A 1 195 ? 7.159 19.311 -18.118 1.00 89.31 195 ASP A O 1
ATOM 1447 N N . GLN A 1 196 ? 8.370 17.469 -17.817 1.00 92.81 196 GLN A N 1
ATOM 1448 C CA . GLN A 1 196 ? 8.200 16.946 -19.168 1.00 92.81 196 GLN A CA 1
ATOM 1449 C C . GLN A 1 196 ? 7.860 15.450 -19.157 1.00 92.81 196 GLN A C 1
ATOM 1451 O O . GLN A 1 196 ? 8.217 14.728 -18.219 1.00 92.81 196 GLN A O 1
ATOM 1456 N N . PRO A 1 197 ? 7.173 14.939 -20.196 1.00 93.62 197 PRO A N 1
ATOM 1457 C CA . PRO A 1 197 ? 6.923 13.513 -20.332 1.00 93.62 197 PRO A CA 1
ATOM 1458 C C . PRO A 1 197 ? 8.204 12.681 -20.248 1.00 93.62 197 PRO A C 1
ATOM 1460 O O . PRO A 1 197 ? 9.233 13.006 -20.839 1.00 93.62 197 PRO A O 1
ATOM 1463 N N . VAL A 1 198 ? 8.119 11.549 -19.551 1.00 93.62 198 VAL A N 1
ATOM 1464 C CA . VAL A 1 198 ? 9.192 10.550 -19.558 1.00 93.62 198 VAL A CA 1
ATOM 1465 C C . VAL A 1 198 ? 9.231 9.883 -20.932 1.00 93.62 198 VAL A C 1
ATOM 1467 O O . VAL A 1 198 ? 8.201 9.401 -21.401 1.00 93.62 198 VAL A O 1
ATOM 1470 N N . ALA A 1 199 ? 10.416 9.786 -21.538 1.00 94.69 199 ALA A N 1
ATOM 1471 C CA . ALA A 1 199 ? 10.639 9.090 -22.807 1.00 94.69 199 ALA A CA 1
ATOM 1472 C C . ALA A 1 199 ? 10.621 7.555 -22.628 1.00 94.69 199 ALA A C 1
ATOM 1474 O O . ALA A 1 199 ? 11.627 6.865 -22.797 1.00 94.69 199 ALA A O 1
ATOM 1475 N N . ILE A 1 200 ? 9.463 7.020 -22.240 1.00 94.44 200 ILE A N 1
ATOM 1476 C CA . ILE A 1 200 ? 9.178 5.617 -21.900 1.00 94.44 200 ILE A CA 1
ATOM 1477 C C . ILE A 1 200 ? 9.656 4.643 -22.989 1.00 94.44 200 ILE A C 1
ATOM 1479 O O . ILE A 1 200 ? 10.238 3.602 -22.667 1.00 94.44 200 ILE A O 1
ATOM 1483 N N . ARG A 1 201 ? 9.424 4.959 -24.269 1.00 94.12 201 ARG A N 1
ATOM 1484 C CA . ARG A 1 201 ? 9.870 4.155 -25.415 1.00 94.12 201 ARG A CA 1
ATOM 1485 C C . ARG A 1 201 ? 11.386 4.115 -25.522 1.00 94.12 201 ARG A C 1
ATOM 1487 O O . ARG A 1 201 ? 11.946 3.040 -25.721 1.00 94.12 201 ARG A O 1
ATOM 1494 N N . LEU A 1 202 ? 12.033 5.276 -25.420 1.00 94.75 202 LEU A N 1
ATOM 1495 C CA . LEU A 1 202 ? 13.488 5.369 -25.517 1.00 94.75 202 LEU A CA 1
ATOM 1496 C C . LEU A 1 202 ? 14.152 4.667 -24.337 1.00 94.75 202 LEU A C 1
ATOM 1498 O O . LEU A 1 202 ? 15.110 3.939 -24.552 1.00 94.75 202 LEU A O 1
ATOM 1502 N N . LEU A 1 203 ? 13.589 4.790 -23.133 1.00 95.56 203 LEU A N 1
ATOM 1503 C CA . LEU A 1 203 ? 14.077 4.086 -21.950 1.00 95.56 203 LEU A CA 1
ATOM 1504 C C . LEU A 1 203 ? 14.016 2.566 -22.126 1.00 95.56 203 LEU A C 1
ATOM 1506 O O . LEU A 1 203 ? 14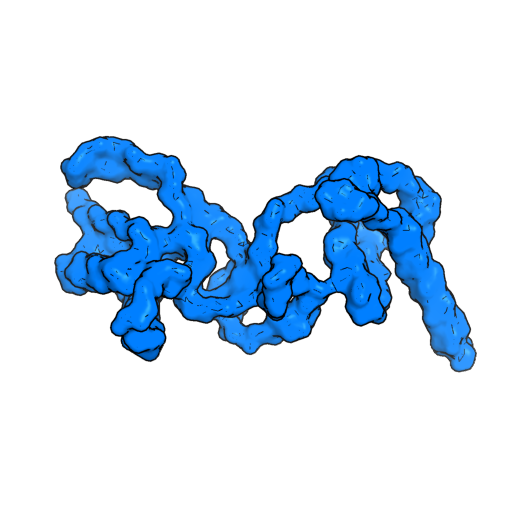.975 1.861 -21.841 1.00 95.56 203 LEU A O 1
ATOM 1510 N N . LYS A 1 204 ? 12.903 2.057 -22.663 1.00 94.38 204 LYS A N 1
ATOM 1511 C CA . LYS A 1 204 ? 12.759 0.633 -22.978 1.00 94.38 204 LYS A CA 1
ATOM 1512 C C . LYS A 1 204 ? 13.765 0.166 -24.030 1.00 94.38 204 LYS A C 1
ATOM 1514 O O . LYS A 1 204 ? 14.292 -0.935 -23.914 1.00 94.38 204 LYS A O 1
ATOM 1519 N N . ARG A 1 205 ? 14.006 0.978 -25.064 1.00 95.31 205 ARG A N 1
ATOM 1520 C CA . ARG A 1 205 ? 15.026 0.685 -26.076 1.00 95.31 205 ARG A CA 1
ATOM 1521 C C . ARG A 1 205 ? 16.422 0.664 -25.452 1.00 95.31 205 ARG A C 1
ATOM 1523 O O . ARG A 1 205 ? 17.141 -0.290 -25.691 1.00 95.31 205 ARG A O 1
ATOM 1530 N N . PHE A 1 206 ? 16.754 1.662 -24.637 1.00 96.50 206 PHE A N 1
ATOM 1531 C CA . PHE A 1 206 ? 18.019 1.742 -23.911 1.00 96.50 206 PHE A CA 1
ATOM 1532 C C . PHE A 1 206 ? 18.270 0.489 -23.067 1.00 96.50 206 PHE A C 1
ATOM 1534 O O . PHE A 1 206 ? 19.323 -0.109 -23.205 1.00 96.50 206 PHE A O 1
ATOM 1541 N N . LEU A 1 207 ? 17.295 0.047 -22.264 1.00 96.75 207 LEU A N 1
ATOM 1542 C CA . LEU A 1 207 ? 17.449 -1.154 -21.432 1.00 96.75 207 LEU A CA 1
ATOM 1543 C C . LEU A 1 207 ? 17.734 -2.417 -22.255 1.00 96.75 207 LEU A C 1
ATOM 1545 O O . LEU A 1 207 ? 18.554 -3.233 -21.857 1.00 96.75 207 LEU A O 1
ATOM 1549 N N . ALA A 1 208 ? 17.063 -2.572 -23.398 1.00 95.56 208 ALA A N 1
ATOM 1550 C CA . ALA A 1 208 ? 17.288 -3.714 -24.279 1.00 95.56 208 ALA A CA 1
ATOM 1551 C C . ALA A 1 208 ? 18.632 -3.637 -25.018 1.00 95.56 208 ALA A C 1
ATOM 1553 O O . ALA A 1 208 ? 19.253 -4.664 -25.257 1.00 95.56 208 ALA A O 1
ATOM 1554 N N . ASP A 1 209 ? 19.065 -2.434 -25.401 1.00 95.56 209 ASP A N 1
ATOM 1555 C CA . ASP A 1 209 ? 20.358 -2.230 -26.056 1.00 95.56 209 ASP A CA 1
ATOM 1556 C C . ASP A 1 209 ? 21.505 -2.463 -25.045 1.00 95.56 209 ASP A C 1
ATOM 1558 O O . ASP A 1 209 ? 22.461 -3.160 -25.367 1.00 95.56 209 ASP A O 1
ATOM 1562 N N . TRP A 1 210 ? 21.351 -2.002 -23.796 1.00 95.94 210 TRP A N 1
ATOM 1563 C CA . TRP A 1 210 ? 22.282 -2.262 -22.690 1.00 95.94 210 TRP A CA 1
ATOM 1564 C C . TRP A 1 210 ? 22.443 -3.761 -22.390 1.00 95.94 210 TRP A C 1
ATOM 1566 O O . TRP A 1 210 ? 23.563 -4.228 -22.216 1.00 95.94 210 TRP A O 1
ATOM 1576 N N . GLU A 1 211 ? 21.349 -4.531 -22.360 1.00 94.19 211 GLU A N 1
ATOM 1577 C CA . GLU A 1 211 ? 21.402 -5.984 -22.120 1.00 94.19 211 GLU A CA 1
ATOM 1578 C C . GLU A 1 211 ? 22.246 -6.708 -23.185 1.00 94.19 211 GLU A C 1
ATOM 1580 O O . GLU A 1 211 ? 23.094 -7.530 -22.845 1.00 94.19 211 GLU A O 1
ATOM 1585 N N . LEU A 1 212 ? 22.082 -6.346 -24.463 1.00 91.25 212 LEU A N 1
ATOM 1586 C CA . LEU A 1 212 ? 22.866 -6.919 -25.564 1.00 91.25 212 LEU A CA 1
ATOM 1587 C C . LEU A 1 212 ? 24.360 -6.583 -25.460 1.00 91.25 212 LEU A C 1
ATOM 1589 O O . LEU A 1 212 ? 25.205 -7.423 -25.770 1.00 91.25 212 LEU A O 1
ATOM 1593 N N . GLU A 1 213 ? 24.691 -5.362 -25.037 1.00 92.69 213 GLU A N 1
ATOM 1594 C CA . GLU A 1 213 ? 26.078 -4.957 -24.793 1.00 92.69 213 GLU A CA 1
ATOM 1595 C C . GLU A 1 213 ? 26.700 -5.809 -23.674 1.00 92.69 213 GLU A C 1
ATOM 1597 O O . GLU A 1 213 ? 27.785 -6.360 -23.859 1.00 92.69 213 GLU A O 1
ATOM 1602 N N . GLN A 1 214 ? 25.985 -6.027 -22.565 1.00 90.56 214 GLN A N 1
ATOM 1603 C CA . GLN A 1 214 ? 26.469 -6.864 -21.459 1.00 90.56 214 GLN A CA 1
ATOM 1604 C C . GLN A 1 214 ? 26.645 -8.341 -21.850 1.00 90.56 214 GLN A C 1
ATOM 1606 O O . GLN A 1 214 ? 27.633 -8.966 -21.460 1.00 90.56 214 GLN A O 1
ATOM 1611 N N . GLU A 1 215 ? 25.738 -8.905 -22.654 1.00 84.06 215 GLU A N 1
ATOM 1612 C CA . GLU A 1 215 ? 25.889 -10.268 -23.191 1.00 84.06 215 GLU A CA 1
ATOM 1613 C C . GLU A 1 215 ? 27.138 -10.399 -24.076 1.00 84.06 215 GLU A C 1
ATOM 1615 O O . GLU A 1 215 ? 27.815 -11.428 -24.048 1.00 84.06 215 GLU A O 1
ATOM 1620 N N . SER A 1 216 ? 27.472 -9.353 -24.836 1.00 73.94 216 SER A N 1
ATOM 1621 C CA . SER A 1 216 ? 28.657 -9.348 -25.697 1.00 73.94 216 SER A CA 1
ATOM 1622 C C . SER A 1 216 ? 29.977 -9.231 -24.924 1.00 73.94 216 SER A C 1
ATOM 1624 O O . SER A 1 216 ? 30.979 -9.802 -25.349 1.00 73.94 216 SER A O 1
ATOM 1626 N N . GLU A 1 217 ? 29.974 -8.556 -23.771 1.00 70.31 217 GLU A N 1
ATOM 1627 C CA . GLU A 1 217 ? 31.140 -8.411 -22.888 1.00 70.31 217 GLU A CA 1
ATOM 1628 C C . GLU A 1 217 ? 31.377 -9.653 -22.011 1.00 70.31 217 GLU A C 1
ATOM 1630 O O . GLU A 1 217 ? 32.522 -9.992 -21.725 1.00 70.31 217 GLU A O 1
ATOM 1635 N N . GLY A 1 218 ? 30.315 -10.364 -21.612 1.00 58.34 218 GLY A N 1
ATOM 1636 C CA . GLY A 1 218 ? 30.402 -11.595 -20.813 1.00 58.34 218 GLY A CA 1
ATOM 1637 C C . GLY A 1 218 ? 30.706 -12.874 -21.606 1.00 58.34 218 GLY A C 1
ATOM 1638 O O . GLY A 1 218 ? 30.957 -13.919 -21.007 1.00 58.34 218 GLY A O 1
ATOM 1639 N N . ALA A 1 219 ? 30.672 -12.811 -22.940 1.00 52.31 219 ALA A N 1
ATOM 1640 C CA . ALA A 1 219 ? 31.003 -13.918 -23.842 1.00 52.31 219 ALA A CA 1
ATOM 1641 C C . ALA A 1 219 ? 32.483 -13.934 -24.294 1.00 52.31 219 ALA A C 1
ATOM 1643 O O . ALA A 1 219 ? 32.839 -14.735 -25.164 1.00 52.31 219 ALA A O 1
ATOM 1644 N N . GLY A 1 220 ? 33.319 -13.048 -23.734 1.00 39.00 220 GLY A N 1
ATOM 1645 C CA . GLY A 1 220 ? 34.757 -12.916 -24.006 1.00 39.00 220 GLY A CA 1
ATOM 1646 C C . GLY A 1 220 ? 35.657 -13.547 -22.951 1.00 39.00 220 GLY A C 1
ATOM 1647 O O . GLY A 1 220 ? 35.291 -13.522 -21.756 1.00 39.00 220 GLY A O 1
#

pLDDT: mean 90.02, std 9.17, range [39.0, 97.5]

Mean predicted aligned error: 6.88 Å

Sequence (220 aa):
MSKGALIIGGSVAGLQAALDLADSGIKVHLVESSPFLGSSGAATVPQHLLNARMLEIAKHPNVDVWTNTRLNRAEGEAGRFHVELRRHPRYVDLTKCTACGDCIEVCPVTVPGTDHKVIHLGSQPGCASIDKLGKPPCANTCPGGIHVQGYVALTAQGRFQEAIDLIRDAIPFPGICGRVCTHPCEINCRRAEVDQPVAIRLLKRFLADWELEQESEGAG

Radius of gyration: 23.36 Å; Cα contacts (8 Å, |Δi|>4): 324; chains: 1; bounding box: 67×33×62 Å

Foldseek 3Di:
DQAAEEFEALAPVSLVVQCVCVVVVHQYEYAELAQDHNPDYDPPDDPVVSLVSLVCQLPRPRYHYQHNKDWPDWDDDVRDIDTDIDHDDQVWDLVPFPLPCPCQVPALADDPPDRGGQWDADRPPSGIGGNDPDDALLCVPDPLNQPLVVLVSCVVVVVLVVSLVSRCVRPVCLQVCLVPPPPPSQVRGPCVVVPHGDPSSVSSNVSNVVVVVVVVVVVD